Protein 2Q03 (pdb70)

Structure (mmCIF, N/CA/C/O backbone):
data_2Q03
#
_entry.id   2Q03
#
_cell.length_a   145.830
_cell.length_b   145.830
_cell.length_c   45.470
_cell.angle_alpha   90.000
_cell.angle_beta   90.000
_cell.angle_gamma   90.000
#
_symmetry.space_group_name_H-M   'P 41 21 2'
#
loop_
_entity.id
_entity.type
_entity.pdbx_description
1 polymer 'Uncharacterized protein'
2 non-polymer GLYCEROL
3 water water
#
loop_
_atom_site.group_PDB
_atom_site.id
_atom_site.type_symbol
_atom_site.label_atom_id
_atom_site.label_alt_id
_atom_site.label_comp_id
_atom_site.label_asym_id
_atom_site.label_entity_id
_atom_site.label_seq_id
_atom_site.pdbx_PDB_ins_code
_atom_site.Cartn_x
_atom_site.Cartn_y
_atom_site.Cartn_z
_atom_site.occupancy
_atom_site.B_iso_or_equiv
_atom_site.auth_seq_id
_atom_site.auth_comp_id
_atom_site.auth_asym_id
_atom_site.auth_atom_id
_atom_site.pdbx_PDB_model_num
ATOM 1 N N . THR A 1 6 ? 38.457 -1.637 10.393 1.00 35.33 5 THR A N 1
ATOM 2 C CA . THR A 1 6 ? 39.513 -0.594 10.242 1.00 35.04 5 THR A CA 1
ATOM 3 C C . THR A 1 6 ? 40.766 -1.274 9.720 1.00 32.95 5 THR A C 1
ATOM 4 O O . THR A 1 6 ? 41.122 -2.340 10.222 1.00 29.42 5 THR A O 1
ATOM 8 N N . LYS A 1 7 ? 41.424 -0.667 8.742 1.00 28.79 6 LYS A N 1
ATOM 9 C CA . LYS A 1 7 ? 42.618 -1.236 8.153 1.00 32.34 6 LYS A CA 1
ATOM 10 C C . LYS A 1 7 ? 43.714 -0.197 8.227 1.00 31.14 6 LYS A C 1
ATOM 11 O O . LYS A 1 7 ? 43.498 0.970 7.839 1.00 31.31 6 LYS A O 1
ATOM 17 N N . LEU A 1 8 ? 44.870 -0.606 8.751 1.00 29.26 7 LEU A N 1
ATOM 18 C CA . LEU A 1 8 ? 46.018 0.275 8.909 1.00 30.28 7 LEU A CA 1
ATOM 19 C C . LEU A 1 8 ? 47.255 -0.416 8.346 1.00 30.67 7 LEU A C 1
ATOM 20 O O . LEU A 1 8 ? 47.421 -1.663 8.406 1.00 29.42 7 LEU A O 1
ATOM 23 N N . GLN A 1 9 ? 48.134 0.403 7.818 1.00 30.83 8 GLN A N 1
ATOM 24 C CA . GLN A 1 9 ? 49.369 -0.089 7.250 1.00 31.64 8 GLN A CA 1
ATOM 25 C C . GLN A 1 9 ? 50.470 0.840 7.714 1.00 31.06 8 GLN A C 1
ATOM 26 O O . GLN A 1 9 ? 50.420 2.052 7.465 1.00 30.23 8 GLN A O 1
ATOM 32 N N . THR A 1 10 ? 51.429 0.285 8.451 1.00 29.10 9 THR A N 1
ATOM 33 C CA . THR A 1 10 ? 52.552 1.051 8.967 1.00 28.37 9 THR A CA 1
ATOM 34 C C . THR A 1 10 ? 53.834 0.570 8.345 1.00 29.07 9 THR A C 1
ATOM 35 O O . THR A 1 10 ? 54.116 -0.645 8.366 1.00 28.18 9 THR A O 1
ATOM 39 N N . ILE A 1 11 ? 54.633 1.523 7.834 1.00 30.35 10 ILE A N 1
ATOM 40 C CA . ILE A 1 11 ? 55.903 1.238 7.170 1.00 28.45 10 ILE A CA 1
ATOM 41 C C . ILE A 1 11 ? 57.009 1.989 7.876 1.00 28.10 10 ILE A C 1
ATOM 42 O O . ILE A 1 11 ? 56.847 3.193 8.176 1.00 28.60 10 ILE A O 1
ATOM 47 N N . ILE A 1 12 ? 58.102 1.268 8.152 1.00 27.23 11 ILE A N 1
ATOM 48 C CA . ILE A 1 12 ? 59.297 1.832 8.766 1.00 30.99 11 ILE A CA 1
ATOM 49 C C . ILE A 1 12 ? 60.435 1.660 7.782 1.00 30.85 11 ILE A C 1
ATOM 50 O O . ILE A 1 12 ? 60.734 0.538 7.336 1.00 30.25 11 ILE A O 1
ATOM 55 N N . GLY A 1 13 ? 61.070 2.773 7.444 1.00 31.48 12 GLY A N 1
ATOM 56 C CA . GLY A 1 13 ? 62.131 2.697 6.512 1.00 30.31 12 GLY A CA 1
ATOM 57 C C . GLY A 1 13 ? 63.073 3.862 6.548 1.00 29.70 12 GLY A C 1
ATOM 58 O O . GLY A 1 13 ? 63.121 4.627 7.521 1.00 27.54 12 GLY A O 1
ATOM 75 N N . PHE A 1 15 ? 64.955 7.039 3.921 1.00 30.66 14 PHE A N 1
ATOM 76 C CA . PHE A 1 15 ? 64.971 7.785 2.652 1.00 31.36 14 PHE A CA 1
ATOM 77 C C . PHE A 1 15 ? 66.361 8.427 2.501 1.00 30.45 14 PHE A C 1
ATOM 78 O O . PHE A 1 15 ? 67.082 8.644 3.496 1.00 28.46 14 PHE A O 1
ATOM 86 N N . GLN A 1 16 ? 66.702 8.733 1.250 1.00 30.17 15 GLN A N 1
ATOM 87 C CA . GLN A 1 16 ? 67.932 9.388 0.898 1.00 30.19 15 GLN A CA 1
ATOM 88 C C . GLN A 1 16 ? 67.683 10.686 0.129 1.00 30.83 15 GLN A C 1
ATOM 89 O O . GLN A 1 16 ? 67.072 10.703 -0.935 1.00 29.97 15 GLN A O 1
ATOM 95 N N . ILE A 1 17 ? 68.174 11.792 0.671 1.00 30.79 16 ILE A N 1
ATOM 96 C CA . ILE A 1 17 ? 68.174 13.056 -0.044 1.00 29.22 16 ILE A CA 1
ATOM 97 C C . ILE A 1 17 ? 69.264 12.989 -1.167 1.00 28.35 16 ILE A C 1
ATOM 98 O O . ILE A 1 17 ? 70.425 12.645 -0.931 1.00 29.06 16 ILE A O 1
ATOM 103 N N . THR A 1 18 ? 68.844 13.318 -2.387 1.00 29.70 17 THR A N 1
ATOM 104 C CA . THR A 1 18 ? 69.680 13.283 -3.564 1.00 31.24 17 THR A CA 1
ATOM 105 C C . THR A 1 18 ? 70.030 14.697 -4.044 1.00 32.92 17 THR A C 1
ATOM 106 O O . THR A 1 18 ? 71.029 14.874 -4.715 1.00 32.24 17 THR A O 1
ATOM 110 N N . ALA A 1 19 ? 69.209 15.684 -3.692 1.00 30.00 18 ALA A N 1
ATOM 111 C CA . ALA A 1 19 ? 69.467 17.070 -4.016 1.00 32.68 18 ALA A CA 1
ATOM 112 C C . ALA A 1 19 ? 68.764 17.976 -3.035 1.00 29.99 18 ALA A C 1
ATOM 113 O O . ALA A 1 19 ? 67.642 17.731 -2.623 1.00 29.75 18 ALA A O 1
ATOM 115 N N . TRP A 1 20 ? 69.413 19.095 -2.737 1.00 29.37 19 TRP A N 1
ATOM 116 C CA . TRP A 1 20 ? 68.930 20.087 -1.794 1.00 28.79 19 TRP A CA 1
ATOM 117 C C . TRP A 1 20 ? 69.345 21.448 -2.351 1.00 30.56 19 TRP A C 1
ATOM 118 O O . TRP A 1 20 ? 70.516 21.775 -2.350 1.00 31.69 19 TRP A O 1
ATOM 129 N N A ASP A 1 21 ? 68.365 22.220 -2.835 0.50 29.80 20 ASP A N 1
ATOM 130 N N B ASP A 1 21 ? 68.373 22.213 -2.805 0.50 30.14 20 ASP A N 1
ATOM 131 C CA A ASP A 1 21 ? 68.549 23.567 -3.420 0.50 30.96 20 ASP A CA 1
ATOM 132 C CA B ASP A 1 21 ? 68.609 23.519 -3.361 0.50 31.60 20 AS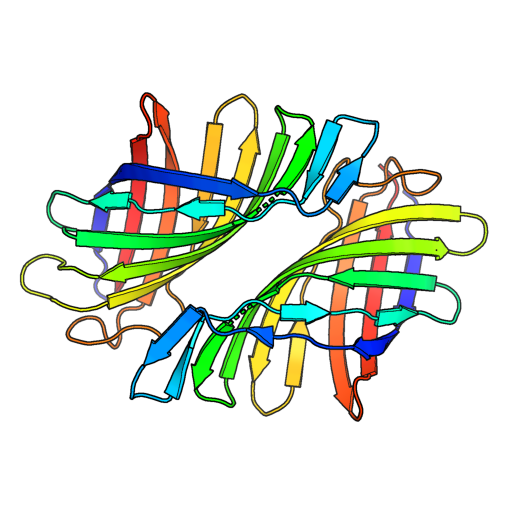P A CA 1
ATOM 133 C C A ASP A 1 21 ? 67.869 24.662 -2.568 0.50 32.08 20 ASP A C 1
ATOM 134 C C B ASP A 1 21 ? 67.932 24.475 -2.365 0.50 32.90 20 ASP A C 1
ATOM 135 O O A ASP A 1 21 ? 66.649 24.835 -2.647 0.50 30.74 20 ASP A O 1
ATOM 136 O O B ASP A 1 21 ? 66.792 24.246 -1.977 0.50 31.69 20 ASP A O 1
ATOM 145 N N . GLU A 1 22 ? 68.664 25.469 -1.875 1.00 32.07 21 GLU A N 1
ATOM 146 C CA . GLU A 1 22 ? 68.128 26.410 -0.895 1.00 32.58 21 GLU A CA 1
ATOM 147 C C . GLU A 1 22 ? 68.538 27.843 -1.207 1.00 32.99 21 GLU A C 1
ATOM 148 O O . GLU A 1 22 ? 69.701 28.120 -1.487 1.00 33.00 21 GLU A O 1
ATOM 154 N N . THR A 1 23 ? 67.570 28.741 -1.097 1.00 32.22 22 THR A N 1
ATOM 155 C CA . THR A 1 23 ? 67.757 30.149 -1.405 1.00 32.71 22 THR A CA 1
ATOM 156 C C . THR A 1 23 ? 67.179 31.015 -0.293 1.00 31.07 22 THR A C 1
ATOM 157 O O . THR A 1 23 ? 66.022 30.877 0.057 1.00 31.61 22 THR A O 1
ATOM 161 N N . SER A 1 24 ? 68.007 31.880 0.285 1.00 32.22 23 SER A N 1
ATOM 162 C CA . SER A 1 24 ? 67.549 32.773 1.336 1.00 31.32 23 SER A CA 1
ATOM 163 C C . SER A 1 24 ? 66.792 33.946 0.730 1.00 31.42 23 SER A C 1
ATOM 164 O O . SER A 1 24 ? 67.060 34.360 -0.404 1.00 32.50 23 SER A O 1
ATOM 167 N N . TYR A 1 25 ? 65.797 34.419 1.446 1.00 30.42 24 TYR A N 1
ATOM 168 C CA . TYR A 1 25 ? 65.071 35.621 1.026 1.00 29.76 24 TYR A CA 1
ATOM 169 C C . TYR A 1 25 ? 65.095 36.682 2.096 1.00 31.63 24 TYR A C 1
ATOM 170 O O . TYR A 1 25 ? 64.635 37.803 1.859 1.00 31.47 24 TYR A O 1
ATOM 179 N N . PHE A 1 26 ? 65.607 36.344 3.279 1.00 30.20 25 PHE A N 1
ATOM 180 C CA . PHE A 1 26 ? 65.853 37.325 4.331 1.00 31.77 25 PHE A CA 1
ATOM 181 C C . PHE A 1 26 ? 67.073 36.849 5.112 1.00 31.81 25 PHE A C 1
ATOM 182 O O . PHE A 1 26 ? 67.191 35.658 5.392 1.00 28.95 25 PHE A O 1
ATOM 190 N N . GLU A 1 27 ? 67.999 37.769 5.408 1.00 32.85 26 GLU A N 1
ATOM 191 C CA . GLU A 1 27 ? 69.177 37.441 6.237 1.00 36.50 26 GLU A CA 1
ATOM 192 C C . GLU A 1 27 ? 69.420 38.621 7.160 1.00 36.61 26 GLU A C 1
ATOM 193 O O . GLU A 1 27 ? 69.361 39.761 6.715 1.00 33.92 26 GLU A O 1
ATOM 199 N N . SER A 1 28 ? 69.642 38.365 8.446 1.00 39.65 27 SER A N 1
ATOM 200 C CA . SER A 1 28 ? 69.958 39.450 9.382 1.00 43.84 27 SER A CA 1
ATOM 201 C C . SER A 1 28 ? 71.407 39.301 9.865 1.00 47.31 27 SER A C 1
ATOM 202 O O . SER A 1 28 ? 72.002 38.222 9.730 1.00 45.94 27 SER A O 1
ATOM 205 N N . ASP A 1 29 ? 71.972 40.388 10.416 1.00 53.40 28 ASP A N 1
ATOM 206 C CA . ASP A 1 29 ? 73.351 40.385 10.938 1.00 55.30 28 ASP A CA 1
ATOM 207 C C . ASP A 1 29 ? 73.495 39.309 12.012 1.00 57.26 28 ASP A C 1
ATOM 208 O O . ASP A 1 29 ? 74.555 38.696 12.142 1.00 59.45 28 ASP A O 1
ATOM 210 N N . ASN A 1 30 ? 72.416 39.086 12.766 1.00 57.53 29 ASN A N 1
ATOM 211 C CA . ASN A 1 30 ? 72.336 38.028 13.782 1.00 57.01 29 ASN A CA 1
ATOM 212 C C . ASN A 1 30 ? 72.867 36.669 13.332 1.00 54.24 29 ASN A C 1
ATOM 213 O O . ASN A 1 30 ? 73.588 36.000 14.066 1.00 55.17 29 ASN A O 1
ATOM 215 N N . GLY A 1 31 ? 72.535 36.287 12.107 1.00 51.32 30 GLY A N 1
ATOM 216 C CA . GLY A 1 31 ? 72.814 34.938 11.591 1.00 49.21 30 GLY A CA 1
ATOM 217 C C . GLY A 1 31 ? 71.469 34.261 11.254 1.00 45.77 30 GLY A C 1
ATOM 218 O O . GLY A 1 31 ? 71.410 33.180 10.645 1.00 47.47 30 GLY A O 1
ATOM 219 N N . ALA A 1 32 ? 70.383 34.898 11.694 1.00 41.92 31 ALA A N 1
ATOM 220 C CA . ALA A 1 32 ? 69.044 34.430 11.404 1.00 39.03 31 ALA A CA 1
ATOM 221 C C . ALA A 1 32 ? 68.744 34.639 9.931 1.00 35.39 31 ALA A C 1
ATOM 222 O O . ALA A 1 32 ? 69.227 35.586 9.311 1.00 33.81 31 ALA A O 1
ATOM 224 N N . LYS A 1 33 ? 67.897 33.781 9.382 1.00 33.97 32 LYS A N 1
ATOM 225 C CA . LYS A 1 33 ? 67.520 33.879 7.970 1.00 33.26 32 LYS A CA 1
ATOM 226 C C . LYS A 1 33 ? 66.244 33.122 7.700 1.00 31.07 32 LYS A C 1
ATOM 227 O O . LYS A 1 33 ? 65.848 32.281 8.489 1.00 30.38 32 LYS A O 1
ATOM 233 N N . LEU A 1 34 ? 65.577 33.525 6.619 1.00 30.01 33 LEU A N 1
ATOM 234 C CA . LEU A 1 34 ? 64.415 32.840 6.116 1.00 27.66 33 LEU A CA 1
ATOM 235 C C . LEU A 1 34 ? 64.824 32.335 4.751 1.00 26.62 33 LEU A C 1
ATOM 236 O O . LEU A 1 34 ? 65.437 33.089 3.948 1.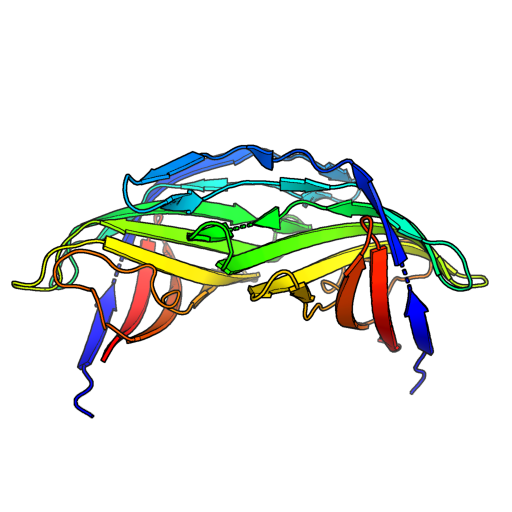00 29.84 33 LEU A O 1
ATOM 241 N N . THR A 1 35 ? 64.514 31.079 4.476 1.00 28.69 34 THR A N 1
ATOM 242 C CA . THR A 1 35 ? 64.863 30.460 3.208 1.00 28.73 34 THR A CA 1
ATOM 243 C C . THR A 1 35 ? 63.788 29.570 2.621 1.00 30.93 34 THR A C 1
ATOM 244 O O . THR A 1 35 ? 62.804 29.214 3.283 1.00 30.56 34 THR A O 1
ATOM 248 N N A GLN A 1 36 ? 63.928 29.281 1.333 0.50 32.18 35 GLN A N 1
ATOM 249 N N B GLN A 1 36 ? 63.993 29.200 1.371 0.50 33.94 35 GLN A N 1
ATOM 250 C CA A GLN A 1 36 ? 63.101 28.249 0.691 0.50 31.99 35 GLN A CA 1
ATOM 251 C CA B GLN A 1 36 ? 63.093 28.292 0.653 0.50 35.84 35 GLN A CA 1
ATOM 252 C C A GLN A 1 36 ? 64.071 27.174 0.233 0.50 31.35 35 GLN A C 1
ATOM 253 C C B GLN A 1 36 ? 63.965 27.180 0.053 0.50 33.98 35 GLN A C 1
ATOM 254 O O A GLN A 1 36 ? 65.172 27.474 -0.236 0.50 28.33 35 GLN A O 1
ATOM 255 O O B GLN A 1 36 ? 64.909 27.469 -0.690 0.50 32.56 35 GLN A O 1
ATOM 266 N N . ALA A 1 37 ? 63.659 25.925 0.413 1.00 32.91 36 ALA A N 1
ATOM 267 C CA . ALA A 1 37 ? 64.436 24.770 -0.013 1.00 31.71 36 ALA A CA 1
ATOM 268 C C . ALA A 1 37 ? 63.590 23.894 -0.941 1.00 34.68 36 ALA A C 1
ATOM 269 O O . ALA A 1 37 ? 62.386 23.732 -0.725 1.00 35.34 36 ALA A O 1
ATOM 271 N N . VAL A 1 38 ? 64.224 23.380 -1.998 1.00 32.07 37 VAL A N 1
ATOM 272 C CA . VAL A 1 38 ? 63.611 22.469 -2.927 1.00 31.60 37 VAL A CA 1
ATOM 273 C C . VAL A 1 38 ? 64.501 21.215 -2.865 1.00 31.06 37 VAL A C 1
ATOM 274 O O . VAL A 1 38 ? 65.702 21.248 -3.150 1.00 31.40 37 VAL A O 1
ATOM 278 N N . ILE A 1 39 ? 63.894 20.117 -2.446 1.00 30.55 38 ILE A N 1
ATOM 279 C CA . ILE A 1 39 ? 64.600 18.887 -2.140 1.00 31.74 38 ILE A CA 1
ATOM 280 C C . ILE A 1 39 ? 64.043 17.699 -2.895 1.00 32.93 38 ILE A C 1
ATOM 281 O O . ILE A 1 39 ? 62.840 17.619 -3.118 1.00 32.43 38 ILE A O 1
ATOM 286 N N A THR A 1 40 ? 64.919 16.806 -3.347 0.50 30.22 39 THR A N 1
ATOM 287 N N B THR A 1 40 ? 64.935 16.794 -3.280 0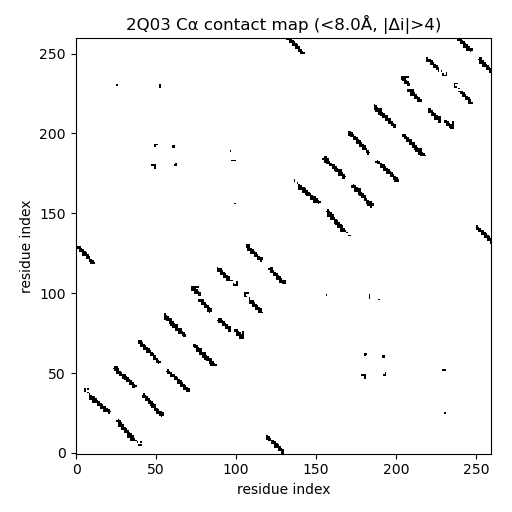.50 30.98 39 THR A N 1
ATOM 288 C CA A THR A 1 40 ? 64.481 15.552 -3.942 0.50 30.11 39 THR A CA 1
ATOM 289 C CA B THR A 1 40 ? 64.580 15.552 -3.925 0.50 31.13 39 THR A CA 1
ATOM 290 C C A THR A 1 40 ? 65.048 14.412 -3.090 0.50 30.30 39 THR A C 1
ATOM 291 C C B THR A 1 40 ? 65.034 14.431 -2.997 0.50 30.44 39 THR A C 1
ATOM 292 O O A THR A 1 40 ? 66.217 14.442 -2.676 0.50 30.63 39 THR A O 1
ATOM 293 O O B THR A 1 40 ? 66.119 14.490 -2.425 0.50 30.23 39 THR A O 1
ATOM 300 N N . GLN A 1 41 ? 64.210 13.403 -2.873 1.00 30.58 40 GLN A N 1
ATOM 301 C CA . GLN A 1 41 ? 64.474 12.254 -2.018 1.00 30.33 40 GLN A CA 1
ATOM 302 C C . GLN A 1 41 ? 64.049 10.972 -2.702 1.00 31.65 40 GLN A C 1
ATOM 303 O O . GLN A 1 41 ? 63.072 10.981 -3.449 1.00 30.80 40 GLN A O 1
ATOM 309 N N . SER A 1 42 ? 64.785 9.893 -2.447 1.00 31.10 41 SER A N 1
ATOM 310 C CA . SER A 1 42 ? 64.427 8.578 -2.998 1.00 31.72 41 SER A CA 1
ATOM 311 C C . SER A 1 42 ? 64.068 7.653 -1.863 1.00 30.82 41 SER A C 1
ATOM 312 O O . SER A 1 42 ? 64.668 7.705 -0.790 1.00 31.80 41 SER A O 1
ATOM 315 N N . TYR A 1 43 ? 63.113 6.768 -2.140 1.00 30.53 42 TYR A N 1
ATOM 316 C CA . TYR A 1 43 ? 62.639 5.767 -1.214 1.00 30.46 42 TYR A CA 1
ATOM 317 C C . TYR A 1 43 ? 62.798 4.389 -1.860 1.00 31.53 42 TYR A C 1
ATOM 318 O O . TYR A 1 43 ? 62.339 4.147 -2.997 1.00 30.44 42 TYR A O 1
ATOM 327 N N . GLN A 1 44 ? 63.452 3.499 -1.141 1.00 33.07 43 GLN A N 1
ATOM 328 C CA . GLN A 1 44 ? 63.620 2.110 -1.610 1.00 38.26 43 GLN A CA 1
ATOM 329 C C . GLN A 1 44 ? 63.051 1.193 -0.524 1.00 38.31 43 GLN A C 1
ATOM 330 O O . GLN A 1 44 ? 63.013 1.542 0.636 1.00 41.82 43 GLN A O 1
ATOM 336 N N . GLY A 1 45 ? 62.536 0.055 -0.914 1.00 42.00 44 GLY A N 1
ATOM 337 C CA . GLY A 1 45 ? 61.980 -0.857 0.052 1.00 40.85 44 GLY A CA 1
ATOM 338 C C . GLY A 1 45 ? 60.517 -1.019 -0.170 1.00 40.95 44 GLY A C 1
ATOM 339 O O . GLY A 1 45 ? 60.029 -0.892 -1.294 1.00 42.72 44 GLY A O 1
ATOM 340 N N . VAL A 1 46 ? 59.814 -1.333 0.910 1.00 41.31 45 VAL A N 1
ATOM 341 C CA . VAL A 1 46 ? 58.393 -1.575 0.864 1.00 40.83 45 VAL A CA 1
ATOM 342 C C . VAL A 1 46 ? 57.722 -0.337 0.217 1.00 38.78 45 VAL A C 1
ATOM 343 O O . VAL A 1 46 ? 56.921 -0.451 -0.730 1.00 40.87 45 VAL A O 1
ATOM 347 N N . LEU A 1 47 ? 58.078 0.825 0.744 1.00 38.69 46 LEU A N 1
ATOM 348 C CA . LEU A 1 47 ? 57.669 2.108 0.146 1.00 36.85 46 LEU A CA 1
ATOM 349 C C . LEU A 1 47 ? 58.795 2.427 -0.834 1.00 34.19 46 LEU A C 1
ATOM 350 O O . LEU A 1 47 ? 59.947 2.593 -0.444 1.00 35.56 46 LEU A O 1
ATOM 355 N N . GLN A 1 48 ? 58.448 2.467 -2.123 1.00 34.67 47 GLN A N 1
ATOM 356 C CA . GLN A 1 48 ? 59.397 2.669 -3.215 1.00 33.63 47 GLN A CA 1
ATOM 357 C C . GLN A 1 48 ? 58.959 3.821 -4.115 1.00 33.31 47 GLN A C 1
ATOM 358 O O . GLN A 1 48 ? 57.854 3.814 -4.637 1.00 33.39 47 GLN A O 1
ATOM 364 N N . GLY A 1 49 ? 59.831 4.816 -4.306 1.00 32.00 48 GLY A N 1
ATOM 365 C CA . GLY A 1 49 ? 59.482 5.959 -5.114 1.00 30.05 48 GLY A CA 1
ATOM 366 C C . GLY A 1 49 ? 60.414 7.133 -4.937 1.00 31.00 48 GLY A C 1
ATOM 367 O O . GLY A 1 49 ? 61.564 6.999 -4.505 1.00 29.35 48 GLY A O 1
ATOM 368 N N . HIS A 1 50 ? 59.896 8.277 -5.298 1.00 29.10 49 HIS A N 1
ATOM 369 C CA . HIS A 1 50 ? 60.624 9.533 -5.295 1.00 31.22 49 HIS A CA 1
ATOM 370 C C . HIS A 1 50 ? 59.702 10.670 -4.850 1.00 30.62 49 HIS A C 1
ATOM 371 O O . HIS A 1 50 ? 58.492 10.652 -5.120 1.00 31.49 49 HIS A O 1
ATOM 378 N N . SER A 1 51 ? 60.277 11.643 -4.127 1.00 28.98 50 SER A N 1
ATOM 379 C CA . SER A 1 51 ? 59.565 12.830 -3.680 1.00 28.50 50 SER A CA 1
ATOM 380 C C . SER A 1 51 ? 60.311 14.093 -4.118 1.00 28.91 50 SER A C 1
ATOM 381 O O . SER A 1 51 ? 61.555 14.104 -4.151 1.00 28.38 50 SER A O 1
ATOM 384 N N . GLU A 1 52 ? 59.530 15.128 -4.425 1.00 29.80 51 GLU A N 1
ATOM 385 C CA . GLU A 1 52 ? 59.989 16.496 -4.634 1.00 31.61 51 GLU A CA 1
ATOM 386 C C . GLU A 1 52 ? 59.324 17.265 -3.495 1.00 31.37 51 GLU A C 1
ATOM 387 O O . GLU A 1 52 ? 58.127 17.177 -3.306 1.00 31.32 51 GLU A O 1
ATOM 393 N N . ILE A 1 53 ? 60.128 17.928 -2.691 1.00 30.67 52 ILE A N 1
ATOM 394 C CA . ILE A 1 53 ? 59.645 18.646 -1.511 1.00 29.73 52 ILE A CA 1
ATOM 395 C C . ILE A 1 53 ? 60.033 20.110 -1.543 1.00 30.37 52 ILE A C 1
ATOM 396 O O . ILE A 1 53 ? 61.120 20.450 -2.008 1.00 31.04 52 ILE A O 1
ATOM 401 N N A ARG A 1 54 ? 59.119 20.973 -1.111 0.50 30.97 53 ARG A N 1
ATOM 402 N N B ARG A 1 54 ? 59.093 20.968 -1.140 0.50 31.50 53 ARG A N 1
ATOM 403 C CA A ARG A 1 54 ? 59.455 22.350 -0.856 0.50 31.86 53 ARG A CA 1
ATOM 404 C CA B ARG A 1 54 ? 59.345 22.376 -0.905 0.50 33.43 53 ARG A CA 1
ATOM 405 C C A ARG A 1 54 ? 59.172 22.674 0.587 0.50 31.72 53 ARG A C 1
ATOM 406 C C B ARG A 1 54 ? 59.179 22.639 0.597 0.50 32.24 53 ARG A C 1
ATOM 407 O O A ARG A 1 54 ? 58.095 22.395 1.099 0.50 30.84 53 ARG A O 1
ATOM 408 O O B ARG A 1 54 ? 58.173 22.256 1.172 0.50 31.33 53 ARG A O 1
ATOM 423 N N . TYR A 1 55 ? 60.173 23.269 1.218 1.00 30.25 54 TYR A N 1
ATOM 424 C CA . TYR A 1 55 ? 60.090 23.730 2.578 1.00 29.50 54 TYR A CA 1
ATOM 425 C C . TYR A 1 55 ? 60.375 25.235 2.616 1.00 31.89 54 TYR A C 1
ATOM 426 O O . TYR A 1 55 ? 61.173 25.752 1.818 1.00 34.46 54 TYR A O 1
ATOM 435 N N . LEU A 1 56 ? 59.705 25.908 3.545 1.00 29.00 55 LEU A N 1
ATOM 436 C CA . LEU A 1 56 ? 60.089 27.248 3.980 1.00 29.37 55 LEU A CA 1
ATOM 437 C C . LEU A 1 56 ? 60.785 26.976 5.324 1.00 32.32 55 LEU A C 1
ATOM 438 O O . LEU A 1 56 ? 60.327 26.151 6.138 1.00 28.98 55 LEU A O 1
ATOM 451 N N . SER A 1 58 ? 62.815 28.823 8.823 1.00 28.80 57 SER A N 1
ATOM 452 C CA . SER A 1 58 ? 63.116 29.946 9.656 1.00 28.94 57 SER A CA 1
ATOM 453 C C . SER A 1 58 ? 64.267 29.545 10.570 1.00 31.45 57 SER A C 1
ATOM 454 O O . SER A 1 58 ? 64.083 28.776 11.501 1.00 32.80 57 SER A O 1
ATOM 457 N N . TYR A 1 59 ? 65.449 30.092 10.288 1.00 32.36 58 TYR A N 1
ATOM 458 C CA . TYR A 1 59 ? 66.658 29.841 11.082 1.00 32.77 58 TYR A CA 1
ATOM 459 C C . TYR A 1 59 ? 66.880 30.941 12.103 1.00 31.61 58 TYR A C 1
ATOM 460 O O . TYR A 1 59 ? 66.982 32.113 11.763 1.00 32.49 58 TYR A O 1
ATOM 469 N N . GLN A 1 60 ? 66.989 30.551 13.359 1.00 34.18 59 GLN A N 1
ATOM 470 C CA . GLN A 1 60 ? 67.287 31.490 14.423 1.00 36.39 59 GLN A CA 1
ATOM 471 C C . GLN A 1 60 ? 68.810 31.678 14.471 1.00 38.91 59 GLN A C 1
ATOM 472 O O . GLN A 1 60 ? 69.300 32.734 14.858 1.00 41.97 59 GLN A O 1
ATOM 478 N N . ASP A 1 61 ? 69.538 30.649 14.072 1.00 39.47 60 ASP A N 1
ATOM 479 C CA . ASP A 1 61 ? 70.968 30.723 13.834 1.00 43.30 60 ASP A CA 1
ATOM 480 C C . ASP A 1 61 ? 71.293 29.548 12.916 1.00 42.84 60 ASP A C 1
ATOM 481 O O . ASP A 1 61 ? 70.396 28.797 12.574 1.00 42.37 60 ASP A O 1
ATOM 486 N N . ASN A 1 62 ? 72.559 29.351 12.541 1.00 44.50 61 ASN A N 1
ATOM 487 C CA . ASN A 1 62 ? 72.907 28.254 11.613 1.00 45.39 61 ASN A CA 1
ATOM 488 C C . ASN A 1 62 ? 72.623 26.838 12.082 1.00 43.79 61 ASN A C 1
ATOM 489 O O . ASN A 1 62 ? 72.477 25.930 11.255 1.00 45.77 61 ASN A O 1
ATOM 494 N N . ALA A 1 63 ? 72.510 26.649 13.391 1.00 41.23 62 ALA A N 1
ATOM 495 C CA . ALA A 1 63 ? 72.258 25.327 13.954 1.00 40.64 62 ALA A CA 1
ATOM 496 C C . ALA A 1 63 ? 70.824 25.046 14.446 1.00 38.70 62 ALA A C 1
ATOM 497 O O . ALA A 1 63 ? 70.538 23.930 14.893 1.00 36.04 62 ALA A O 1
ATOM 499 N N . ASN A 1 64 ? 69.933 26.033 14.337 1.00 35.80 63 ASN A N 1
ATOM 500 C CA . ASN A 1 64 ? 68.586 25.923 14.861 1.00 33.41 63 ASN A CA 1
ATOM 501 C C . ASN A 1 64 ? 67.563 26.568 13.958 1.00 30.41 63 ASN A C 1
ATOM 502 O O . ASN A 1 64 ? 67.647 27.755 13.680 1.00 30.17 63 ASN A O 1
ATOM 507 N N . ALA A 1 65 ? 66.599 25.769 13.516 1.00 32.14 64 ALA A N 1
ATOM 508 C CA . ALA A 1 65 ? 65.549 26.270 12.670 1.00 31.67 64 ALA A CA 1
ATOM 509 C C . ALA A 1 65 ? 64.245 25.490 12.841 1.00 30.01 64 ALA A C 1
ATOM 510 O O . ALA A 1 65 ? 64.199 24.397 13.457 1.00 31.39 64 ALA A O 1
ATOM 512 N N . THR A 1 66 ? 63.180 26.075 12.314 1.00 29.31 65 THR A N 1
ATOM 513 C CA . THR A 1 66 ? 61.914 25.364 12.136 1.00 29.40 65 THR A CA 1
ATOM 514 C C . THR A 1 66 ? 61.695 25.376 10.618 1.00 29.32 65 THR A C 1
ATOM 515 O O . THR A 1 66 ? 62.230 26.250 9.889 1.00 31.59 65 THR A O 1
ATOM 519 N N . PHE A 1 67 ? 60.926 24.404 10.141 1.00 29.84 66 PHE A N 1
ATOM 520 C CA . PHE A 1 67 ? 60.647 24.288 8.712 1.00 30.50 66 PHE A CA 1
ATOM 521 C C . PHE A 1 67 ? 59.264 23.703 8.489 1.00 30.94 66 PHE A C 1
ATOM 522 O O . PHE A 1 67 ? 58.776 22.893 9.295 1.00 30.84 66 PHE A O 1
ATOM 530 N N . VAL A 1 68 ? 58.607 24.164 7.439 1.00 30.33 67 VAL A N 1
ATOM 531 C CA . VAL A 1 68 ? 57.279 23.684 7.132 1.00 28.50 67 VAL A CA 1
ATOM 532 C C . VAL A 1 68 ? 57.179 23.530 5.626 1.00 29.75 67 VAL A C 1
ATOM 533 O O . VAL A 1 68 ? 57.836 24.249 4.864 1.00 30.67 67 VAL A O 1
ATOM 537 N N . GLY A 1 69 ? 56.340 22.605 5.179 1.00 27.97 68 GLY A N 1
ATOM 538 C CA . GLY A 1 69 ? 56.159 22.495 3.733 1.00 27.39 68 GLY A CA 1
ATOM 539 C C . GLY A 1 69 ? 55.400 21.292 3.279 1.00 28.23 68 GLY A C 1
ATOM 540 O O . GLY A 1 69 ? 54.772 20.597 4.090 1.00 29.51 68 GLY A O 1
ATOM 541 N N . PHE A 1 70 ? 55.542 21.000 1.979 1.00 28.23 69 PHE A N 1
ATOM 542 C CA . PHE A 1 70 ? 54.810 19.929 1.358 1.00 28.48 69 PHE A CA 1
ATOM 543 C C . PHE A 1 70 ? 55.747 19.026 0.566 1.00 29.08 69 PHE A C 1
ATOM 544 O O . PHE A 1 70 ? 56.612 19.482 -0.213 1.00 30.16 69 PHE A O 1
ATOM 552 N N . GLU A 1 71 ? 55.555 17.730 0.789 1.00 27.71 70 GLU A N 1
ATOM 553 C CA . GLU A 1 71 ? 56.287 16.656 0.083 1.00 27.33 70 GLU A CA 1
ATOM 554 C C . GLU A 1 71 ? 55.361 15.977 -0.908 1.00 28.93 70 GLU A C 1
ATOM 555 O O . GLU A 1 71 ? 54.297 15.476 -0.522 1.00 28.83 70 GLU A O 1
ATOM 561 N N . HIS A 1 72 ? 55.752 15.958 -2.177 1.00 28.89 71 HIS A N 1
ATOM 562 C CA . HIS A 1 72 ? 54.955 15.353 -3.262 1.00 28.91 71 HIS A CA 1
ATOM 563 C C . HIS A 1 72 ? 55.635 14.041 -3.639 1.00 30.15 71 HIS A C 1
ATOM 564 O O . HIS A 1 72 ? 56.679 14.037 -4.293 1.00 27.94 71 HIS A O 1
ATOM 571 N N . PHE A 1 73 ? 55.056 12.944 -3.146 1.00 29.54 72 PHE A N 1
ATOM 572 C CA . PHE A 1 73 ? 55.539 11.574 -3.330 1.00 29.28 72 PHE A CA 1
ATOM 573 C C . PHE A 1 73 ? 54.842 10.892 -4.491 1.00 29.62 72 PHE A C 1
ATOM 574 O O . PHE A 1 73 ? 53.624 10.992 -4.615 1.00 29.40 72 PHE A O 1
ATOM 582 N N . THR A 1 74 ? 55.631 10.227 -5.331 1.00 28.26 73 THR A N 1
ATOM 583 C CA . THR A 1 74 ? 55.107 9.426 -6.426 1.00 29.47 73 THR A CA 1
ATOM 584 C C . THR A 1 74 ? 55.761 8.064 -6.360 1.00 29.09 73 THR A C 1
ATOM 585 O O . THR A 1 74 ? 56.969 7.952 -6.352 1.00 29.40 73 THR A O 1
ATOM 589 N N . GLY A 1 75 ? 54.971 6.995 -6.347 1.00 28.01 74 GLY A N 1
ATOM 590 C CA . GLY A 1 75 ? 55.558 5.685 -6.249 1.00 29.80 74 GLY A CA 1
ATOM 591 C C . GLY A 1 75 ? 54.569 4.593 -5.899 1.00 29.42 74 GLY A C 1
ATOM 592 O O . GLY A 1 75 ? 53.390 4.657 -6.260 1.00 30.88 74 GLY A O 1
ATOM 593 N N . SER A 1 76 ? 55.055 3.609 -5.162 1.00 30.25 75 SER A N 1
ATOM 594 C CA . SER A 1 76 ? 54.251 2.458 -4.847 1.00 31.05 75 SER A CA 1
ATOM 595 C C . SER A 1 76 ? 54.474 1.944 -3.423 1.00 34.55 75 SER A C 1
ATOM 596 O O . SER A 1 76 ? 55.527 2.165 -2.816 1.00 33.70 75 SER A O 1
ATOM 599 N N . LEU A 1 77 ? 53.459 1.241 -2.927 1.00 37.62 76 LEU A N 1
ATOM 600 C CA . LEU A 1 77 ? 53.494 0.587 -1.631 1.00 41.36 76 LEU A CA 1
ATOM 601 C C . LEU A 1 77 ? 52.837 -0.734 -1.919 1.00 41.89 76 LEU A C 1
ATOM 602 O O . LEU A 1 77 ? 51.609 -0.818 -2.040 1.00 39.24 76 LEU A O 1
ATOM 607 N N . GLY A 1 78 ? 53.679 -1.754 -2.095 1.00 41.88 77 GLY A N 1
ATOM 608 C CA . GLY A 1 78 ? 53.221 -3.064 -2.488 1.00 43.98 77 GLY A CA 1
ATOM 609 C C . GLY A 1 78 ? 52.517 -2.931 -3.821 1.00 44.70 77 GLY A C 1
ATOM 610 O O . GLY A 1 78 ? 53.055 -2.342 -4.768 1.00 45.96 77 GLY A O 1
ATOM 611 N N . ASP A 1 79 ? 51.281 -3.404 -3.854 1.00 43.77 78 ASP A N 1
ATOM 612 C CA . ASP A 1 79 ? 50.455 -3.391 -5.051 1.00 46.37 78 ASP A CA 1
ATOM 613 C C . ASP A 1 79 ? 49.821 -2.026 -5.339 1.00 46.09 78 ASP A C 1
ATOM 614 O O . ASP A 1 79 ? 49.272 -1.829 -6.424 1.00 48.16 78 ASP A O 1
ATOM 616 N N . LYS A 1 80 ? 49.870 -1.107 -4.375 1.00 44.03 79 LYS A N 1
ATOM 617 C CA . LYS A 1 80 ? 49.292 0.214 -4.557 1.00 43.69 79 LYS A CA 1
ATOM 618 C C . LYS A 1 80 ? 50.277 1.114 -5.303 1.00 38.79 79 LYS A C 1
ATOM 619 O O . LYS A 1 80 ? 51.444 1.169 -4.952 1.00 36.11 79 LYS A O 1
ATOM 625 N N . LYS A 1 81 ? 49.783 1.837 -6.299 1.00 36.86 80 LYS A N 1
ATOM 626 C CA . LYS A 1 81 ? 50.590 2.767 -7.081 1.00 36.54 80 LYS A CA 1
ATOM 627 C C . LYS A 1 81 ? 49.843 4.090 -7.159 1.00 33.39 80 LYS A C 1
ATOM 628 O O . LYS A 1 81 ? 48.628 4.102 -7.340 1.00 30.29 80 LYS A O 1
ATOM 632 N N . GLY A 1 82 ? 50.559 5.201 -7.021 1.00 28.88 81 GLY A N 1
ATOM 633 C CA . GLY A 1 82 ? 49.961 6.527 -7.087 1.00 30.12 81 GLY A CA 1
ATOM 634 C C . GLY A 1 82 ? 50.868 7.603 -6.503 1.00 31.65 81 GLY A C 1
ATOM 635 O O . GLY A 1 82 ? 52.074 7.466 -6.525 1.00 31.28 81 GLY A O 1
ATOM 636 N N . SER A 1 83 ? 50.249 8.651 -5.962 1.00 28.97 82 SER A N 1
ATOM 637 C CA . SER A 1 83 ? 50.959 9.773 -5.410 1.00 30.37 82 SER A CA 1
ATOM 638 C C . SER A 1 83 ? 50.133 10.360 -4.273 1.00 31.73 82 SER A C 1
ATOM 639 O O . SER A 1 83 ? 48.914 10.093 -4.132 1.00 27.81 82 SER A O 1
ATOM 642 N N . PHE A 1 84 ? 50.801 11.177 -3.471 1.00 31.61 83 PHE A N 1
ATOM 643 C CA . PHE A 1 84 ? 50.144 11.894 -2.368 1.00 31.01 83 PHE A CA 1
ATOM 644 C C . PHE A 1 84 ? 51.037 13.034 -1.906 1.00 31.62 83 PHE A C 1
ATOM 645 O O . PHE A 1 84 ? 52.218 13.083 -2.264 1.00 30.24 83 PHE A O 1
ATOM 653 N N . ILE A 1 85 ? 50.446 13.930 -1.130 1.00 30.64 84 ILE A N 1
ATOM 654 C CA . ILE A 1 85 ? 51.115 15.073 -0.547 1.00 29.92 84 ILE A CA 1
ATOM 655 C C . ILE A 1 85 ? 51.146 14.891 0.975 1.00 29.72 84 ILE A C 1
ATOM 656 O O . ILE A 1 85 ? 50.123 14.593 1.605 1.00 30.44 84 ILE A O 1
ATOM 661 N N . LEU A 1 86 ? 52.324 15.090 1.531 1.00 29.40 85 LEU A N 1
ATOM 662 C CA . LEU A 1 86 ? 52.498 15.123 2.962 1.00 29.20 85 LEU A CA 1
ATOM 663 C C . LEU A 1 86 ? 52.778 16.548 3.388 1.00 29.81 85 LEU A C 1
ATOM 664 O O . LEU A 1 86 ? 53.643 17.247 2.800 1.00 29.26 85 LEU A O 1
ATOM 669 N N . GLN A 1 87 ? 52.075 16.971 4.427 1.00 29.51 86 GLN A N 1
ATOM 670 C CA . GLN A 1 87 ? 52.283 18.267 5.059 1.00 30.30 86 GLN A CA 1
ATOM 671 C C . GLN A 1 87 ? 53.196 18.114 6.264 1.00 30.18 86 GLN A C 1
ATOM 672 O O . GLN A 1 87 ? 52.864 17.430 7.241 1.00 30.78 86 GLN A O 1
ATOM 678 N N . HIS A 1 88 ? 54.307 18.836 6.246 1.00 28.00 87 HIS A N 1
ATOM 679 C CA . HIS A 1 88 ? 55.350 18.674 7.264 1.00 30.30 87 HIS A CA 1
ATOM 680 C C . HIS A 1 88 ? 55.462 19.840 8.241 1.00 32.08 87 HIS A C 1
ATOM 681 O O . HIS A 1 88 ? 55.368 21.011 7.820 1.00 31.14 87 HIS A O 1
ATOM 688 N N . LYS A 1 89 ? 55.702 19.500 9.524 1.00 29.55 88 LYS A N 1
ATOM 689 C CA . LYS A 1 89 ? 56.044 20.455 10.594 1.00 30.97 88 LYS A CA 1
ATOM 690 C C . LYS A 1 89 ? 57.352 19.955 11.180 1.00 31.02 88 LYS A C 1
ATOM 691 O O . LYS A 1 89 ? 57.369 18.917 11.853 1.00 30.69 88 LYS A O 1
ATOM 697 N N . GLY A 1 90 ? 58.439 20.666 10.899 1.00 32.35 89 GLY A N 1
ATOM 698 C CA . GLY A 1 90 ? 59.774 20.242 11.271 1.00 33.27 89 GLY A CA 1
ATOM 699 C C . GLY A 1 90 ? 60.584 21.172 12.153 1.00 33.61 89 GLY A C 1
ATOM 700 O O . GLY A 1 90 ? 60.334 22.395 12.266 1.00 29.77 89 GLY A O 1
ATOM 701 N N . LEU A 1 91 ? 61.611 20.561 12.698 1.00 33.01 90 LEU A N 1
ATOM 702 C CA . LEU A 1 91 ? 62.546 21.174 13.586 1.00 35.48 90 LEU A CA 1
ATOM 703 C C . LEU A 1 91 ? 63.949 20.718 13.241 1.00 34.79 90 LEU A C 1
ATOM 704 O O . LEU A 1 91 ? 64.165 19.570 12.867 1.00 34.43 90 LEU A O 1
ATOM 709 N N . PHE A 1 92 ? 64.887 21.652 13.342 1.00 31.43 91 PHE A N 1
ATOM 710 C CA . PHE A 1 92 ? 66.290 21.391 13.148 1.00 33.42 91 PHE A CA 1
ATOM 711 C C . PHE A 1 92 ? 66.976 21.910 14.416 1.00 33.50 91 PHE A C 1
ATOM 712 O O . PHE A 1 92 ? 66.897 23.092 14.742 1.00 31.39 91 PHE A O 1
ATOM 720 N N . ALA A 1 93 ? 67.603 21.005 15.150 1.00 36.27 92 ALA A N 1
ATOM 721 C CA . ALA A 1 93 ? 68.269 21.360 16.386 1.00 37.43 92 ALA A CA 1
ATOM 722 C C . ALA A 1 93 ? 69.398 20.388 16.630 1.00 38.72 92 ALA A C 1
ATOM 723 O O . ALA A 1 93 ? 69.231 19.178 16.433 1.00 33.84 92 ALA A O 1
ATOM 725 N N . ALA A 1 94 ? 70.552 20.924 17.040 1.00 42.61 93 ALA A N 1
ATOM 726 C CA . ALA A 1 94 ? 71.733 20.113 17.367 1.00 45.48 93 ALA A CA 1
ATOM 727 C C . ALA A 1 94 ? 72.108 19.163 16.229 1.00 46.09 93 ALA A C 1
ATOM 728 O O . ALA A 1 94 ? 72.275 17.961 16.435 1.00 47.82 93 ALA A O 1
ATOM 730 N N . GLY A 1 95 ? 72.165 19.710 15.020 1.00 48.61 94 GLY A N 1
ATOM 731 C CA . GLY A 1 95 ? 72.499 18.941 13.828 1.00 47.79 94 GLY A CA 1
ATOM 732 C C . GLY A 1 95 ? 71.479 17.886 13.397 1.00 47.63 94 GLY A C 1
ATOM 733 O O . GLY A 1 95 ? 71.794 17.062 12.538 1.00 48.93 94 GLY A O 1
ATOM 734 N N . VAL A 1 96 ? 70.273 17.895 13.968 1.00 39.71 95 VAL A N 1
ATOM 735 C CA . VAL A 1 96 ? 69.277 16.876 13.625 1.00 36.75 95 VAL A CA 1
ATOM 736 C C . VAL A 1 96 ? 67.970 17.507 13.158 1.00 32.36 95 VAL A C 1
ATOM 737 O O . VAL A 1 96 ? 67.386 18.337 13.869 1.00 33.35 95 VAL A O 1
ATOM 741 N N . ALA A 1 97 ? 67.525 17.073 11.985 1.00 32.49 96 ALA A N 1
ATOM 742 C CA . ALA A 1 97 ? 66.232 17.495 11.417 1.00 31.65 96 ALA A CA 1
ATOM 743 C C . ALA A 1 97 ? 65.217 16.381 11.685 1.00 33.06 96 ALA A C 1
ATOM 744 O O . ALA A 1 97 ? 65.486 15.187 11.472 1.00 34.83 96 ALA A O 1
ATOM 746 N N . SER A 1 98 ? 64.065 16.776 12.183 1.00 30.57 97 SER A N 1
ATOM 747 C CA . SER A 1 98 ? 62.976 15.857 12.463 1.00 31.39 97 SER A CA 1
ATOM 748 C C . SER A 1 98 ? 61.678 16.530 12.040 1.00 32.68 97 SER A C 1
ATOM 749 O O . SER A 1 98 ? 61.572 17.764 11.996 1.00 34.57 97 SER A O 1
ATOM 752 N N . SER A 1 99 ? 60.692 15.719 11.718 1.00 30.94 98 SER A N 1
ATOM 753 C CA . SER A 1 99 ? 59.442 16.222 11.257 1.00 29.28 98 SER A CA 1
ATOM 754 C C . SER A 1 99 ? 58.283 15.320 11.637 1.00 30.33 98 SER A C 1
ATOM 755 O O . SER A 1 99 ? 58.448 14.097 11.772 1.00 30.75 98 SER A O 1
ATOM 758 N N A GLU A 1 100 ? 57.148 15.972 11.855 0.50 30.53 99 GLU A N 1
ATOM 759 N N B GLU A 1 100 ? 57.141 15.944 11.908 0.50 28.95 99 GLU A N 1
ATOM 760 C CA A GLU A 1 100 ? 55.851 15.343 12.073 0.50 32.31 99 GLU A CA 1
ATOM 761 C CA B GLU A 1 100 ? 55.854 15.252 12.084 0.50 29.40 99 GLU A CA 1
ATOM 762 C C A GLU A 1 100 ? 55.056 15.719 10.821 0.50 31.17 99 GLU A C 1
ATOM 763 C C B GLU A 1 100 ? 55.031 15.696 10.875 0.50 29.96 99 GLU A C 1
ATOM 764 O O A GLU A 1 100 ? 55.000 16.900 10.452 0.50 32.72 99 GLU A O 1
ATOM 765 O O B GLU A 1 100 ? 54.909 16.897 10.617 0.50 31.94 99 GLU A O 1
ATOM 776 N N . PHE A 1 101 ? 54.468 14.734 10.148 1.00 29.79 100 PHE A N 1
ATOM 777 C CA . PHE A 1 101 ? 53.693 14.996 8.978 1.00 30.25 100 PHE A CA 1
ATOM 778 C C . PHE A 1 101 ? 52.358 14.267 8.906 1.00 30.59 100 PHE A C 1
ATOM 779 O O . PHE A 1 101 ? 52.109 13.292 9.635 1.00 29.89 100 PHE A O 1
ATOM 787 N N A GLU A 1 102 ? 51.490 14.779 8.044 0.50 31.22 101 GLU A N 1
ATOM 788 N N B GLU A 1 102 ? 51.491 14.795 8.048 0.50 31.04 101 GLU A N 1
ATOM 789 C CA A GLU A 1 102 ? 50.186 14.190 7.792 0.50 31.86 101 GLU A CA 1
ATOM 790 C CA B GLU A 1 102 ? 50.180 14.229 7.781 0.50 31.15 101 GLU A CA 1
ATOM 791 C C A GLU A 1 102 ? 49.933 14.230 6.297 0.50 31.00 101 GLU A C 1
ATOM 792 C C B GLU A 1 102 ? 49.917 14.250 6.288 0.50 30.93 101 GLU A C 1
ATOM 793 O O A GLU A 1 102 ? 50.393 15.140 5.587 0.50 30.95 101 GLU A O 1
ATOM 794 O O B GLU A 1 102 ? 50.357 15.164 5.570 0.50 30.88 101 GLU A O 1
ATOM 805 N N . LEU A 1 103 ? 49.211 13.226 5.823 1.00 30.51 102 LEU A N 1
ATOM 806 C CA . LEU A 1 103 ? 48.791 13.156 4.429 1.00 30.20 102 LEU A CA 1
ATOM 807 C C . LEU A 1 103 ? 47.662 14.196 4.231 1.00 31.42 102 LEU A C 1
ATOM 808 O O . LEU A 1 103 ? 46.728 14.241 5.022 1.00 30.78 102 LEU A O 1
ATOM 813 N N . VAL A 1 104 ? 47.794 15.057 3.231 1.00 32.40 103 VAL A N 1
ATOM 814 C CA . VAL A 1 104 ? 46.791 16.093 2.965 1.00 31.83 103 VAL A CA 1
ATOM 815 C C . VAL A 1 104 ? 45.520 15.441 2.429 1.00 33.90 103 VAL A C 1
ATOM 816 O O . VAL A 1 104 ? 45.557 14.713 1.443 1.00 33.23 103 VAL A O 1
ATOM 820 N N . GLU A 1 105 ? 44.407 15.688 3.084 1.00 36.55 104 GLU A N 1
ATOM 821 C CA . GLU A 1 105 ? 43.138 15.142 2.661 1.00 36.20 104 GLU A CA 1
ATOM 822 C C . GLU A 1 105 ? 42.780 15.444 1.246 1.00 32.33 104 GLU A C 1
ATOM 823 O O . GLU A 1 105 ? 42.852 16.540 0.832 1.00 33.36 104 GLU A O 1
ATOM 826 N N . ARG A 1 106 ? 42.383 14.418 0.531 1.00 32.97 105 ARG A N 1
ATOM 827 C CA . ARG A 1 106 ? 41.992 14.498 -0.856 1.00 34.64 105 ARG A CA 1
ATOM 828 C C . ARG A 1 106 ? 43.138 14.853 -1.810 1.00 34.22 105 ARG A C 1
ATOM 829 O O . ARG A 1 106 ? 42.878 15.288 -2.918 1.00 33.77 105 ARG A O 1
ATOM 837 N N . SER A 1 107 ? 44.396 14.697 -1.377 1.00 31.71 106 SER A N 1
ATOM 838 C CA . SER A 1 107 ? 45.553 14.986 -2.217 1.00 33.18 106 SER A CA 1
ATOM 839 C C . SER A 1 107 ? 46.041 13.749 -2.972 1.00 34.01 106 SER A C 1
ATOM 840 O O . SER A 1 107 ? 46.725 13.876 -3.991 1.00 36.19 106 SER A O 1
ATOM 843 N N . ALA A 1 108 ? 45.636 12.574 -2.506 1.00 30.98 107 ALA A N 1
ATOM 844 C CA . ALA A 1 108 ? 46.130 11.300 -3.059 1.00 32.90 107 ALA A CA 1
ATOM 845 C C . ALA A 1 108 ? 45.506 10.952 -4.394 1.00 34.14 107 ALA A C 1
ATOM 846 O O . ALA A 1 108 ? 44.368 11.336 -4.684 1.00 34.39 107 ALA A O 1
ATOM 848 N N . THR A 1 109 ? 46.272 10.226 -5.207 1.00 33.12 108 THR A N 1
ATOM 849 C CA . THR A 1 109 ? 45.844 9.771 -6.523 1.00 33.35 108 THR A CA 1
ATOM 850 C C . THR A 1 109 ? 46.090 8.282 -6.643 1.00 32.48 108 THR A C 1
ATOM 851 O O . THR A 1 109 ? 46.754 7.694 -5.818 1.00 29.67 108 THR A O 1
ATOM 855 N N . GLY A 1 110 ? 45.562 7.674 -7.694 1.00 33.53 109 GLY A N 1
ATOM 856 C CA . GLY A 1 110 ? 45.736 6.246 -7.899 1.00 33.33 109 GLY A CA 1
ATOM 857 C C . GLY A 1 110 ? 45.152 5.423 -6.765 1.00 33.84 109 GLY A C 1
ATOM 858 O O . GLY A 1 110 ? 44.058 5.699 -6.272 1.00 34.35 109 GLY A O 1
ATOM 859 N N . ASP A 1 111 ? 45.917 4.448 -6.312 1.00 32.80 110 ASP A N 1
ATOM 860 C CA . ASP A 1 111 ? 45.484 3.522 -5.258 1.00 34.07 110 ASP A CA 1
ATOM 861 C C . ASP A 1 111 ? 45.592 4.067 -3.837 1.00 34.69 110 ASP A C 1
ATOM 862 O O . ASP A 1 111 ? 45.224 3.376 -2.885 1.00 36.57 110 ASP A O 1
ATOM 867 N N . PHE A 1 112 ? 46.120 5.273 -3.695 1.00 32.62 111 PHE A N 1
ATOM 868 C CA . PHE A 1 112 ? 46.250 5.931 -2.389 1.00 33.37 111 PHE A CA 1
ATOM 869 C C . PHE A 1 112 ? 45.022 6.794 -2.036 1.00 33.32 111 PHE A C 1
ATOM 870 O O . PHE A 1 112 ? 44.966 7.364 -0.943 1.00 34.58 111 PHE A O 1
ATOM 878 N N . VAL A 1 113 ? 44.043 6.861 -2.931 1.00 35.01 112 VAL A N 1
ATOM 879 C CA . VAL A 1 113 ? 42.812 7.645 -2.644 1.00 37.48 112 VAL A CA 1
ATOM 880 C C . VAL A 1 113 ? 42.083 7.069 -1.425 1.00 37.60 112 VAL A C 1
ATOM 881 O O . VAL A 1 113 ? 42.197 5.890 -1.147 1.00 39.68 112 VAL A O 1
ATOM 885 N N . HIS A 1 114 ? 41.391 7.913 -0.679 1.00 38.91 113 HIS A N 1
ATOM 886 C CA . HIS A 1 114 ? 40.591 7.489 0.494 1.00 42.39 113 HIS A CA 1
ATOM 887 C C . HIS A 1 114 ? 41.387 6.949 1.668 1.00 42.33 113 HIS A C 1
ATOM 888 O O . HIS A 1 114 ? 40.922 6.069 2.407 1.00 46.42 113 HIS A O 1
ATOM 895 N N . LEU A 1 115 ? 42.598 7.442 1.816 1.00 40.05 114 LEU A N 1
ATOM 896 C CA . LEU A 1 115 ? 43.464 7.029 2.894 1.00 39.17 114 LEU A CA 1
ATOM 897 C C . LEU A 1 115 ? 43.853 8.281 3.621 1.00 38.04 114 LEU A C 1
ATOM 898 O O . LEU A 1 115 ? 43.997 9.333 3.009 1.00 39.40 114 LEU A O 1
ATOM 903 N N . VAL A 1 116 ? 43.932 8.150 4.934 1.00 37.09 115 VAL A N 1
ATOM 904 C CA . VAL A 1 116 ? 44.455 9.174 5.786 1.00 36.16 115 VAL A CA 1
ATOM 905 C C . VAL A 1 116 ? 45.828 8.647 6.181 1.00 33.20 115 VAL A C 1
ATOM 906 O O . VAL A 1 116 ? 46.110 7.453 6.033 1.00 33.59 115 VAL A O 1
ATOM 910 N N . GLY A 1 117 ? 46.681 9.533 6.664 1.00 29.49 116 GLY A N 1
ATOM 911 C CA . GLY A 1 117 ? 47.964 9.085 7.125 1.00 31.91 116 GLY A CA 1
ATOM 912 C C . GLY A 1 117 ? 48.724 10.122 7.921 1.00 30.60 116 GLY A C 1
ATOM 913 O O . GLY A 1 117 ? 48.455 11.311 7.831 1.00 30.52 116 GLY A O 1
ATOM 914 N N . LYS A 1 118 ? 49.663 9.624 8.719 1.00 31.65 117 LYS A N 1
ATOM 915 C CA . LYS A 1 118 ? 50.533 10.442 9.534 1.00 32.84 117 LYS A CA 1
ATOM 916 C C . LYS A 1 118 ? 51.821 9.680 9.781 1.00 31.58 117 LYS A C 1
ATOM 917 O O . LYS A 1 118 ? 51.845 8.475 9.685 1.00 30.72 117 LYS A O 1
ATOM 921 N N . GLY A 1 119 ? 52.862 10.396 10.161 1.00 29.89 118 GLY A N 1
ATOM 922 C CA . GLY A 1 119 ? 54.155 9.796 10.461 1.00 31.01 118 GLY A CA 1
ATOM 923 C C . GLY A 1 119 ? 55.132 10.845 10.917 1.00 30.99 118 GLY A C 1
ATOM 924 O O . GLY A 1 119 ? 54.761 12.010 11.196 1.00 29.38 118 GLY A O 1
ATOM 925 N N . HIS A 1 120 ? 56.369 10.411 11.000 1.00 28.51 119 HIS A N 1
ATOM 926 C CA . HIS A 1 120 ? 57.449 11.253 11.397 1.00 29.25 119 HIS A CA 1
ATOM 927 C C . HIS A 1 120 ? 58.745 10.766 10.765 1.00 30.67 119 HIS A C 1
ATOM 928 O O . HIS A 1 120 ? 58.853 9.619 10.282 1.00 29.33 119 HIS A O 1
ATOM 935 N N . PHE A 1 121 ? 59.746 11.646 10.750 1.00 29.81 120 PHE A N 1
ATOM 936 C CA . PHE A 1 121 ? 61.106 11.243 10.390 1.00 28.11 120 PHE A CA 1
ATOM 937 C C . PHE A 1 121 ? 62.129 11.932 11.286 1.00 28.96 120 PHE A C 1
ATOM 938 O O . PHE A 1 121 ? 61.819 12.942 11.918 1.00 29.83 120 PHE A O 1
ATOM 946 N N . VAL A 1 122 ? 63.291 11.292 11.409 1.00 30.22 121 VAL A N 1
ATOM 947 C CA . VAL A 1 122 ? 64.451 11.843 12.111 1.00 28.06 121 VAL A CA 1
ATOM 948 C C . VAL A 1 122 ? 65.672 11.553 11.223 1.00 28.10 121 VAL A C 1
ATOM 949 O O . VAL A 1 122 ? 65.968 10.385 10.892 1.00 30.24 121 VAL A O 1
ATOM 953 N N . SER A 1 123 ? 66.428 12.606 10.915 1.00 29.80 122 SER A N 1
ATOM 954 C CA . SER A 1 123 ? 67.648 12.485 10.133 1.00 29.84 122 SER A CA 1
ATOM 955 C C . SER A 1 123 ? 68.743 11.732 10.850 1.00 32.29 122 SER A C 1
ATOM 956 O O . SER A 1 123 ? 68.795 11.694 12.100 1.00 28.93 122 SER A O 1
ATOM 959 N N . THR A 1 124 ? 69.586 11.071 10.050 1.00 31.13 123 THR A N 1
ATOM 960 C CA . THR A 1 124 ? 70.735 10.324 10.548 1.00 29.45 123 THR A CA 1
ATOM 961 C C . THR A 1 124 ? 72.036 11.023 10.100 1.00 33.38 123 THR A C 1
ATOM 962 O O . THR A 1 124 ? 72.509 11.931 10.778 1.00 34.88 123 THR A O 1
ATOM 966 N N . GLU A 1 125 ? 72.587 10.619 8.968 1.00 32.50 124 GLU A N 1
ATOM 967 C CA . GLU A 1 125 ? 73.814 11.219 8.425 1.00 35.40 124 GLU A CA 1
ATOM 968 C C . GLU A 1 125 ? 73.800 11.044 6.899 1.00 33.04 124 GLU A C 1
ATOM 969 O O . GLU A 1 125 ? 72.999 10.276 6.345 1.00 32.96 124 GLU A O 1
ATOM 975 N N . ASN A 1 126 ? 74.657 11.803 6.224 1.00 34.08 125 ASN A N 1
ATOM 976 C CA . ASN A 1 126 ? 74.860 11.639 4.790 1.00 33.09 125 ASN A CA 1
ATOM 977 C C . ASN A 1 126 ? 73.569 11.752 3.940 1.00 30.89 125 ASN A C 1
ATOM 978 O O . ASN A 1 126 ? 73.392 11.021 2.961 1.00 31.88 125 ASN A O 1
ATOM 983 N N . GLY A 1 127 ? 72.677 12.628 4.361 1.00 31.01 126 GLY A N 1
ATOM 984 C CA . GLY A 1 127 ? 71.432 12.882 3.643 1.00 32.08 126 GLY A CA 1
ATOM 985 C C . GLY A 1 127 ? 70.340 11.858 3.871 1.00 31.57 126 GLY A C 1
ATOM 986 O O . GLY A 1 127 ? 69.322 11.886 3.193 1.00 31.65 126 GLY A O 1
ATOM 987 N N . GLN A 1 128 ? 70.546 10.970 4.832 1.00 30.52 127 GLN A N 1
ATOM 988 C CA . GLN A 1 128 ? 69.591 9.906 5.159 1.00 30.41 127 GLN A CA 1
ATOM 989 C C . GLN A 1 128 ? 68.757 10.279 6.361 1.00 31.20 127 GLN A C 1
ATOM 990 O O . GLN A 1 128 ? 69.130 11.137 7.174 1.00 28.64 127 GLN A O 1
ATOM 996 N N . ALA A 1 129 ? 67.600 9.640 6.439 1.00 31.20 128 ALA A N 1
ATOM 997 C CA . ALA A 1 129 ? 66.677 9.780 7.553 1.00 30.59 128 ALA A CA 1
ATOM 998 C C . ALA A 1 129 ? 65.864 8.487 7.680 1.00 30.74 128 ALA A C 1
ATOM 999 O O . ALA A 1 129 ? 65.668 7.790 6.701 1.00 29.96 128 ALA A O 1
ATOM 1001 N N . ASN A 1 130 ? 65.464 8.167 8.906 1.00 29.14 129 ASN A N 1
ATOM 1002 C CA . ASN A 1 130 ? 64.583 7.030 9.195 1.00 31.09 129 ASN A CA 1
ATOM 1003 C C . ASN A 1 130 ? 63.183 7.625 9.333 1.00 32.12 129 ASN A C 1
ATOM 1004 O O . ASN A 1 130 ? 63.042 8.648 9.957 1.00 29.66 129 ASN A O 1
ATOM 1009 N N . TYR A 1 131 ? 62.183 6.982 8.751 1.00 29.43 130 TYR A N 1
ATOM 1010 C CA . TYR A 1 131 ? 60.826 7.451 8.837 1.00 30.03 130 TYR A CA 1
ATOM 1011 C C . TYR A 1 131 ? 59.908 6.316 9.271 1.00 29.33 130 TYR A C 1
ATOM 1012 O O . TYR A 1 131 ? 60.234 5.130 9.146 1.00 28.15 130 TYR A O 1
ATOM 1021 N N . GLN A 1 132 ? 58.747 6.727 9.761 1.00 29.58 131 GLN A N 1
ATOM 1022 C CA . GLN A 1 132 ? 57.628 5.836 9.985 1.00 29.42 131 GLN A CA 1
ATOM 1023 C C . GLN A 1 132 ? 56.371 6.535 9.437 1.00 28.66 131 GLN A C 1
ATOM 1024 O O . GLN A 1 132 ? 56.181 7.746 9.619 1.00 31.01 131 GLN A O 1
ATOM 1030 N N . ILE A 1 133 ? 55.526 5.795 8.733 1.00 29.16 132 ILE A N 1
ATOM 1031 C CA . ILE A 1 133 ? 54.278 6.339 8.204 1.00 28.71 132 ILE A CA 1
ATOM 1032 C C . ILE A 1 133 ? 53.187 5.283 8.381 1.00 30.38 132 ILE A C 1
ATOM 1033 O O . ILE A 1 133 ? 53.440 4.089 8.179 1.00 29.03 132 ILE A O 1
ATOM 1038 N N . THR A 1 134 ? 52.020 5.733 8.815 1.00 28.64 133 THR A N 1
ATOM 1039 C CA . THR A 1 134 ? 50.861 4.883 8.961 1.00 28.35 133 THR A CA 1
ATOM 1040 C C . THR A 1 134 ? 49.745 5.416 8.064 1.00 31.91 133 THR A C 1
ATOM 1041 O O . THR A 1 134 ? 49.358 6.592 8.160 1.00 31.43 133 THR A O 1
ATOM 1045 N N . LEU A 1 135 ? 49.271 4.559 7.170 1.00 31.45 134 LEU A N 1
ATOM 1046 C CA . LEU A 1 135 ? 48.142 4.862 6.294 1.00 30.06 134 LEU A CA 1
ATOM 1047 C C . LEU A 1 135 ? 46.946 4.078 6.783 1.00 34.29 134 LEU A C 1
ATOM 1048 O O . LEU A 1 135 ? 47.070 2.904 7.135 1.00 32.60 134 LEU A O 1
ATOM 1053 N N . GLN A 1 136 ? 45.780 4.704 6.788 1.00 34.76 135 GLN A N 1
ATOM 1054 C CA . GLN A 1 136 ? 44.569 4.074 7.312 1.00 38.55 135 GLN A CA 1
ATOM 1055 C C . GLN A 1 136 ? 43.414 4.344 6.359 1.00 39.70 135 GLN A C 1
ATOM 1056 O O . GLN A 1 136 ? 43.344 5.416 5.777 1.00 33.37 135 GLN A O 1
ATOM 1062 N N A ASP A 1 137 ? 42.539 3.358 6.175 0.50 43.94 136 ASP A N 1
ATOM 1063 N N B ASP A 1 137 ? 42.512 3.368 6.241 0.50 43.61 136 ASP A N 1
ATOM 1064 C CA A ASP A 1 137 ? 41.405 3.495 5.259 0.50 46.67 136 ASP A CA 1
ATOM 1065 C CA B ASP A 1 137 ? 41.363 3.467 5.337 0.50 46.03 136 ASP A CA 1
ATOM 1066 C C A ASP A 1 137 ? 40.461 4.617 5.687 0.50 50.55 136 ASP A C 1
ATOM 1067 C C B ASP A 1 137 ? 40.408 4.596 5.712 0.50 50.27 136 ASP A C 1
ATOM 1068 O O A ASP A 1 137 ? 40.307 4.910 6.883 0.50 50.40 136 ASP A O 1
ATOM 1069 O O B ASP A 1 137 ? 40.217 4.894 6.900 0.50 50.28 136 ASP A O 1
ATOM 1078 N N . SER A 1 138 ? 39.850 5.228 4.671 1.00 53.17 137 SER A N 1
ATOM 1079 C CA . SER A 1 138 ? 38.899 6.346 4.793 1.00 56.67 137 SER A CA 1
ATOM 1080 C C . SER A 1 138 ? 39.579 7.597 5.310 1.00 57.10 137 SER A C 1
ATOM 1081 O O . SER A 1 138 ? 39.424 8.655 4.702 1.00 61.32 137 SER A O 1
ATOM 1083 N N . THR B 1 6 ? 52.966 34.840 35.599 1.00 36.06 5 THR B N 1
ATOM 1084 C CA . THR B 1 6 ? 52.617 35.026 34.168 1.00 39.70 5 THR B CA 1
ATOM 1085 C C . THR B 1 6 ? 51.507 36.064 34.060 1.00 42.24 5 THR B C 1
ATOM 1086 O O . THR B 1 6 ? 50.406 35.908 34.778 1.00 46.65 5 THR B O 1
ATOM 1090 N N . LYS B 1 7 ? 51.851 37.157 33.217 1.00 44.15 6 LYS B N 1
ATOM 1091 C CA . LYS B 1 7 ? 50.885 38.204 32.877 1.00 47.22 6 LYS B CA 1
ATOM 1092 C C . LYS B 1 7 ? 50.636 38.063 31.398 1.00 46.01 6 LYS B C 1
ATOM 1093 O O . LYS B 1 7 ? 51.580 38.076 30.554 1.00 51.89 6 LYS B O 1
ATOM 1095 N N . LEU B 1 8 ? 49.369 37.855 31.050 1.00 45.85 7 LEU B N 1
ATOM 1096 C CA . LEU B 1 8 ? 48.931 37.691 29.660 1.00 44.51 7 LEU B CA 1
ATOM 1097 C C . LEU B 1 8 ? 48.049 38.841 29.176 1.00 43.99 7 LEU B C 1
ATOM 1098 O O . LEU B 1 8 ? 47.301 39.461 29.947 1.00 42.57 7 LEU B O 1
ATOM 1103 N N . GLN B 1 9 ? 48.107 39.081 27.880 1.00 42.32 8 GLN B N 1
ATOM 1104 C CA . GLN B 1 9 ? 47.270 40.094 27.238 1.00 43.76 8 GLN B CA 1
ATOM 1105 C C . GLN B 1 9 ? 46.896 39.486 25.904 1.00 33.06 8 GLN B C 1
ATOM 1106 O O . GLN B 1 9 ? 47.690 38.782 25.325 1.00 40.91 8 GLN B O 1
ATOM 1108 N N . THR B 1 10 ? 45.663 39.728 25.461 1.00 31.73 9 THR B N 1
ATOM 1109 C CA . THR B 1 10 ? 45.173 39.244 24.146 1.00 31.39 9 THR B CA 1
ATOM 1110 C C . THR B 1 10 ? 44.754 40.466 23.375 1.00 30.92 9 THR B C 1
ATOM 1111 O O . THR B 1 10 ? 44.044 41.325 23.914 1.00 32.88 9 THR B O 1
ATOM 1115 N N . ILE B 1 11 ? 45.184 40.537 22.114 1.00 30.80 10 ILE B N 1
ATOM 1116 C CA . ILE B 1 11 ? 44.862 41.644 21.242 1.00 33.47 10 ILE B CA 1
ATOM 1117 C C . ILE B 1 11 ? 44.032 41.037 2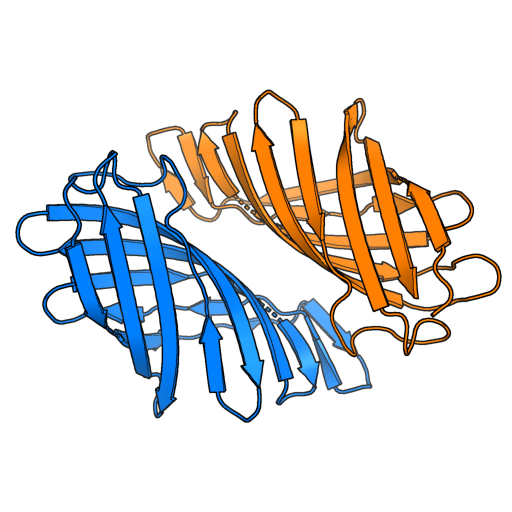0.137 1.00 29.44 10 ILE B C 1
ATOM 1118 O O . ILE B 1 11 ? 44.383 39.961 19.610 1.00 30.00 10 ILE B O 1
ATOM 1123 N N . ILE B 1 12 ? 42.939 41.708 19.835 1.00 30.58 11 ILE B N 1
ATOM 1124 C CA . ILE B 1 12 ? 42.041 41.333 18.785 1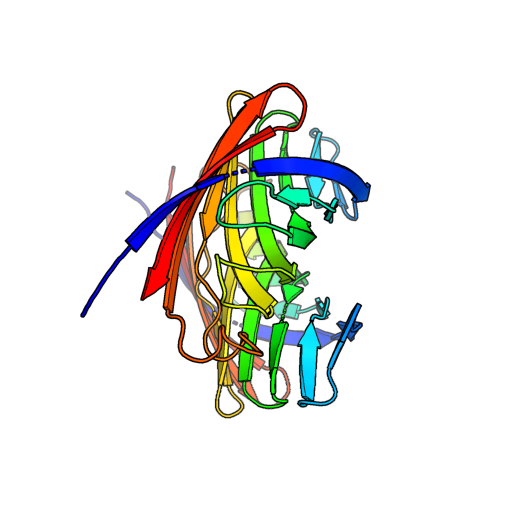.00 32.61 11 ILE B CA 1
ATOM 1125 C C . ILE B 1 12 ? 41.984 42.499 17.809 1.00 33.04 11 ILE B C 1
ATOM 1126 O O . ILE B 1 12 ? 41.669 43.644 18.164 1.00 33.49 11 ILE B O 1
ATOM 1131 N N . GLY B 1 13 ? 42.214 42.205 16.537 1.00 32.23 12 GLY B N 1
ATOM 1132 C CA . GLY B 1 13 ? 42.162 43.276 15.567 1.00 30.54 12 GLY B CA 1
ATOM 1133 C C . GLY B 1 13 ? 41.947 42.716 14.161 1.00 29.50 12 GLY B C 1
ATOM 1134 O O . GLY B 1 13 ? 41.547 41.552 14.004 1.00 28.93 12 GLY B O 1
ATOM 1151 N N . PHE B 1 15 ? 43.637 42.751 9.955 1.00 28.83 14 PHE B N 1
ATOM 1152 C CA . PHE B 1 15 ? 44.765 43.090 9.085 1.00 29.69 14 PHE B CA 1
ATOM 1153 C C . PHE B 1 15 ? 44.215 43.213 7.686 1.00 29.90 14 PHE B C 1
ATOM 1154 O O . PHE B 1 15 ? 43.127 42.694 7.406 1.00 26.30 14 PHE B O 1
ATOM 1162 N N . GLN B 1 16 ? 44.967 43.892 6.824 1.00 29.20 15 GLN B N 1
ATOM 1163 C CA . GLN B 1 16 ? 44.590 44.096 5.428 1.00 27.56 15 GLN B CA 1
ATOM 1164 C C . GLN B 1 16 ? 45.720 43.568 4.531 1.00 29.73 15 GLN B C 1
ATOM 1165 O O . GLN B 1 16 ? 46.871 43.954 4.679 1.00 30.36 15 GLN B O 1
ATOM 1171 N N . ILE B 1 17 ? 45.376 42.638 3.664 1.00 29.26 16 ILE B N 1
ATOM 1172 C CA . ILE B 1 17 ? 46.314 42.177 2.620 1.00 28.80 16 ILE B CA 1
ATOM 1173 C C . ILE B 1 17 ? 46.462 43.358 1.656 1.00 28.04 16 ILE B C 1
ATOM 1174 O O . ILE B 1 17 ? 45.452 43.908 1.128 1.00 29.65 16 ILE B O 1
ATOM 1179 N N . THR B 1 18 ? 47.717 43.749 1.415 1.00 28.35 17 THR B N 1
ATOM 1180 C CA . THR B 1 18 ? 48.028 44.801 0.464 1.00 27.90 17 THR B CA 1
ATOM 1181 C C . THR B 1 18 ? 48.690 44.325 -0.835 1.00 27.84 17 THR B C 1
ATOM 1182 O O . THR B 1 18 ? 48.759 45.088 -1.818 1.00 27.34 17 THR B O 1
ATOM 1186 N N . ALA B 1 19 ? 49.155 43.097 -0.851 1.00 28.45 18 ALA B N 1
ATOM 1187 C CA . ALA B 1 19 ? 49.731 42.453 -2.025 1.00 29.05 18 ALA B CA 1
ATOM 1188 C C . ALA B 1 19 ? 49.685 40.967 -1.816 1.00 29.25 18 ALA B C 1
ATOM 1189 O O . ALA B 1 19 ? 49.941 40.483 -0.716 1.00 29.68 18 ALA B O 1
ATOM 1191 N N . TRP B 1 20 ? 49.391 40.232 -2.893 1.00 29.59 19 TRP B N 1
ATOM 1192 C CA . TRP B 1 20 ? 49.321 38.783 -2.850 1.00 30.42 19 TRP B CA 1
ATOM 1193 C C . TRP B 1 20 ? 49.684 38.252 -4.224 1.00 30.66 19 TRP B C 1
ATOM 1194 O O . TRP B 1 20 ? 48.964 38.479 -5.199 1.00 33.63 19 TRP B O 1
ATOM 1205 N N . ASP B 1 21 ? 50.850 37.610 -4.340 1.00 27.79 20 ASP B N 1
ATOM 1206 C CA . ASP B 1 21 ? 51.294 37.085 -5.627 1.00 29.91 20 ASP B CA 1
ATOM 1207 C C . ASP B 1 21 ? 51.586 35.617 -5.489 1.00 33.04 20 ASP B C 1
ATOM 1208 O O . ASP B 1 21 ? 52.487 35.223 -4.742 1.00 32.46 20 ASP B O 1
ATOM 1213 N N . GLU B 1 22 ? 50.870 34.809 -6.255 1.00 30.36 21 GLU B N 1
ATOM 1214 C CA . GLU B 1 22 ? 50.958 33.381 -6.105 1.00 33.02 21 GLU B CA 1
ATOM 1215 C C . GLU B 1 22 ? 51.431 32.763 -7.389 1.00 36.14 21 GLU B C 1
ATOM 1216 O O . GLU B 1 22 ? 50.979 33.191 -8.463 1.00 33.56 21 GLU B O 1
ATOM 1222 N N . THR B 1 23 ? 52.358 31.823 -7.302 1.00 33.95 22 THR B N 1
ATOM 1223 C CA . THR B 1 23 ? 52.943 31.151 -8.464 1.00 36.52 22 THR B CA 1
ATOM 1224 C C . THR B 1 23 ? 52.874 29.651 -8.264 1.00 34.94 22 THR B C 1
ATOM 1225 O O . THR B 1 23 ? 53.343 29.124 -7.242 1.00 32.94 22 THR B O 1
ATOM 1229 N N A SER B 1 24 ? 52.284 28.953 -9.229 0.50 32.76 23 SER B N 1
ATOM 1230 N N B SER B 1 24 ? 52.275 28.941 -9.208 0.50 33.69 23 SER B N 1
ATOM 1231 C CA A SER B 1 24 ? 52.176 27.496 -9.143 0.50 31.33 23 SER B CA 1
ATOM 1232 C CA B SER B 1 24 ? 52.188 27.493 -9.058 0.50 32.99 23 SER B CA 1
ATOM 1233 C C A SER B 1 24 ? 53.494 26.859 -9.534 0.50 32.78 23 SER B C 1
ATOM 1234 C C B SER B 1 24 ? 53.497 26.877 -9.497 0.50 33.35 23 SER B C 1
ATOM 1235 O O A SER B 1 24 ? 54.157 27.332 -10.455 0.50 33.33 23 SER B O 1
ATOM 1236 O O B SER B 1 24 ? 54.150 27.380 -10.410 0.50 33.89 23 SER B O 1
ATOM 1241 N N . TYR B 1 25 ? 53.872 25.791 -8.837 1.00 33.20 24 TYR B N 1
ATOM 1242 C CA . TYR B 1 25 ? 55.047 24.985 -9.234 1.00 32.33 24 TYR B CA 1
ATOM 1243 C C . TYR B 1 25 ? 54.635 23.559 -9.606 1.00 33.30 24 TYR B C 1
ATOM 1244 O O . TYR B 1 25 ? 55.455 22.774 -10.076 1.00 30.83 24 TYR B O 1
ATOM 1253 N N . PHE B 1 26 ? 53.371 23.210 -9.413 1.00 32.03 25 PHE B N 1
ATOM 1254 C CA . PHE B 1 26 ? 52.836 21.940 -9.848 1.00 31.90 25 PHE B CA 1
ATOM 1255 C C . PHE B 1 26 ? 51.366 22.153 -10.105 1.00 32.74 25 PHE B C 1
ATOM 1256 O O . PHE B 1 26 ? 50.704 22.802 -9.320 1.00 31.24 25 PHE B O 1
ATOM 1264 N N . GLU B 1 27 ? 50.864 21.649 -11.244 1.00 33.56 26 GLU B N 1
ATOM 1265 C CA . GLU B 1 27 ? 49.411 21.673 -11.523 1.00 35.30 26 GLU B CA 1
ATOM 1266 C C . GLU B 1 27 ? 48.999 20.329 -12.084 1.00 36.81 26 GLU B C 1
ATOM 1267 O O . GLU B 1 27 ? 49.708 19.772 -12.945 1.00 34.58 26 GLU B O 1
ATOM 1273 N N . SER B 1 28 ? 47.886 19.774 -11.606 1.00 39.49 27 SER B N 1
ATOM 1274 C CA . SER B 1 28 ? 47.412 18.497 -12.179 1.00 45.91 27 SER B CA 1
ATOM 1275 C C . SER B 1 28 ? 46.146 18.697 -13.014 1.00 49.10 27 SER B C 1
ATOM 1276 O O . SER B 1 28 ? 45.418 19.686 -12.840 1.00 47.52 27 SER B O 1
ATOM 1279 N N . ASP B 1 29 ? 45.890 17.739 -13.920 1.00 56.76 28 ASP B N 1
ATOM 1280 C CA . ASP B 1 29 ? 44.693 17.752 -14.788 1.00 60.19 28 ASP B CA 1
ATOM 1281 C C . ASP B 1 29 ? 43.372 17.953 -14.006 1.00 62.58 28 ASP B C 1
ATOM 1282 O O . ASP B 1 29 ? 42.380 18.413 -14.567 1.00 65.50 28 ASP B O 1
ATOM 1284 N N . ASN B 1 30 ? 43.394 17.604 -12.718 1.00 63.05 29 ASN B N 1
ATOM 1285 C CA . ASN B 1 30 ? 42.277 17.740 -11.780 1.00 62.39 29 ASN B CA 1
ATOM 1286 C C . ASN B 1 30 ? 41.856 19.154 -11.455 1.00 58.71 29 ASN B C 1
ATOM 1287 O O . ASN B 1 30 ? 40.669 19.426 -11.331 1.00 60.96 29 ASN B O 1
ATOM 1292 N N . GLY B 1 31 ? 42.828 20.049 -11.312 1.00 54.88 30 GLY B N 1
ATOM 1293 C CA . GLY B 1 31 ? 42.588 21.408 -10.744 1.00 51.17 30 GLY B CA 1
ATOM 1294 C C . GLY B 1 31 ? 43.386 21.525 -9.422 1.00 45.70 30 GLY B C 1
ATOM 1295 O O . GLY B 1 31 ? 43.385 22.550 -8.710 1.00 48.42 30 GLY B O 1
ATOM 1296 N N . ALA B 1 32 ? 44.030 20.433 -9.065 1.00 42.12 31 ALA B N 1
ATOM 1297 C CA . ALA B 1 32 ? 44.878 20.415 -7.875 1.00 38.70 31 ALA B CA 1
ATOM 1298 C C . ALA B 1 32 ? 46.164 21.135 -8.255 1.00 37.00 31 ALA B C 1
ATOM 1299 O O . ALA B 1 32 ? 46.587 21.068 -9.422 1.00 36.76 31 ALA B O 1
ATOM 1301 N N . LYS B 1 33 ? 46.804 21.810 -7.298 1.00 33.21 32 LYS B N 1
ATOM 1302 C CA . LYS B 1 33 ? 48.043 22.515 -7.578 1.00 32.20 32 LYS B CA 1
ATOM 1303 C C . LYS B 1 33 ? 48.795 22.779 -6.302 1.00 29.87 32 LYS B C 1
ATOM 1304 O O . LYS B 1 33 ? 48.215 22.806 -5.228 1.00 31.47 32 LYS B O 1
ATOM 1310 N N . LEU B 1 34 ? 50.096 22.983 -6.463 1.00 28.93 33 LEU B N 1
ATOM 1311 C CA . LEU B 1 34 ? 50.953 23.387 -5.385 1.00 28.26 33 LEU B CA 1
ATOM 1312 C C . LEU B 1 34 ? 51.495 24.748 -5.766 1.00 27.58 33 LEU B C 1
ATOM 1313 O O . LEU B 1 34 ? 51.980 24.941 -6.876 1.00 30.06 33 LEU B O 1
ATOM 1318 N N . THR B 1 35 ? 51.413 25.695 -4.840 1.00 27.53 34 THR B N 1
ATOM 1319 C CA . THR B 1 35 ? 51.833 27.075 -5.108 1.00 29.42 34 THR B CA 1
ATOM 1320 C C . THR B 1 35 ? 52.628 27.687 -3.979 1.00 31.33 34 THR B C 1
ATOM 1321 O O . THR B 1 35 ? 52.682 27.149 -2.864 1.00 29.42 34 TH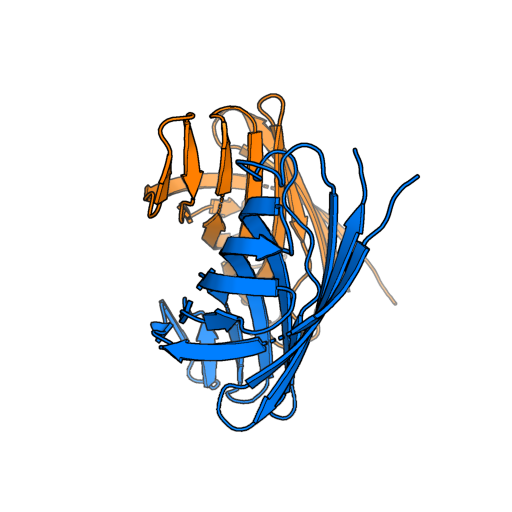R B O 1
ATOM 1325 N N A GLN B 1 36 ? 53.335 28.771 -4.308 0.50 31.87 35 GLN B N 1
ATOM 1326 N N B GLN B 1 36 ? 53.246 28.813 -4.296 0.50 31.49 35 GLN B N 1
ATOM 1327 C CA A GLN B 1 36 ? 53.922 29.635 -3.278 0.50 33.42 35 GLN B CA 1
ATOM 1328 C CA B GLN B 1 36 ? 54.004 29.607 -3.335 0.50 33.21 35 GLN B CA 1
ATOM 1329 C C A GLN B 1 36 ? 53.246 30.988 -3.464 0.50 30.08 35 GLN B C 1
ATOM 1330 C C B GLN B 1 36 ? 53.446 31.059 -3.462 0.50 30.98 35 GLN B C 1
ATOM 1331 O O A GLN B 1 36 ? 52.974 31.428 -4.583 0.50 31.56 35 GLN B O 1
ATOM 1332 O O B GLN B 1 36 ? 53.402 31.617 -4.553 0.50 31.05 35 GLN B O 1
ATOM 1343 N N . ALA B 1 37 ? 53.009 31.633 -2.345 1.00 30.10 36 ALA B N 1
ATOM 1344 C CA . ALA B 1 37 ? 52.407 32.946 -2.290 1.00 29.74 36 ALA B CA 1
ATOM 1345 C C . ALA B 1 37 ? 53.366 33.890 -1.528 1.00 32.66 36 ALA B C 1
ATOM 1346 O O . ALA B 1 37 ? 53.908 33.516 -0.471 1.00 32.11 36 ALA B O 1
ATOM 1348 N N . VAL B 1 38 ? 53.578 35.080 -2.104 1.00 29.58 37 VAL B N 1
ATOM 1349 C CA . VAL B 1 38 ? 54.388 36.138 -1.506 1.00 30.30 37 VAL B CA 1
ATOM 1350 C C . VAL B 1 38 ? 53.381 37.249 -1.225 1.00 30.46 37 VAL B C 1
ATOM 1351 O O . VAL B 1 38 ? 52.694 37.737 -2.141 1.00 30.15 37 VAL B O 1
ATOM 1355 N N . ILE B 1 39 ? 53.308 37.633 0.037 1.00 28.29 38 ILE B N 1
ATOM 1356 C CA . ILE B 1 39 ? 52.257 38.502 0.527 1.00 28.69 38 ILE B CA 1
ATOM 1357 C C . ILE B 1 39 ? 52.752 39.617 1.408 1.00 29.85 38 ILE B C 1
ATOM 1358 O O . ILE B 1 39 ? 53.793 39.464 2.124 1.00 28.66 38 ILE B O 1
ATOM 1363 N N A THR B 1 40 ? 52.049 40.751 1.345 0.50 27.53 39 THR B N 1
ATOM 1364 N N B THR B 1 40 ? 52.016 40.723 1.369 0.50 29.43 39 THR B N 1
ATOM 1365 C CA A THR B 1 40 ? 52.246 41.844 2.313 0.50 27.41 39 THR B CA 1
ATOM 1366 C CA B THR B 1 40 ? 52.222 41.833 2.287 0.50 30.43 39 THR B CA 1
ATOM 1367 C C A THR B 1 40 ? 50.904 42.172 2.975 0.50 28.49 39 THR B C 1
ATOM 1368 C C B THR B 1 40 ? 50.888 42.129 2.984 0.50 29.97 39 THR B C 1
ATOM 1369 O O A THR B 1 40 ? 49.865 42.127 2.325 0.50 28.75 39 THR B O 1
ATOM 1370 O O B THR B 1 40 ? 49.833 42.031 2.362 0.50 29.61 39 THR B O 1
ATOM 1377 N N . GLN B 1 41 ? 50.947 42.454 4.278 1.00 29.07 40 GLN B N 1
ATOM 1378 C CA . GLN B 1 41 ? 49.776 42.809 5.076 1.00 29.27 40 GLN B CA 1
ATOM 1379 C C . GLN B 1 41 ? 50.105 44.004 5.949 1.00 30.73 40 GLN B C 1
ATOM 1380 O O . GLN B 1 41 ? 51.239 44.173 6.389 1.00 29.21 40 GLN B O 1
ATOM 1386 N N . SER B 1 42 ? 49.105 44.825 6.192 1.00 29.80 41 SER B N 1
ATOM 1387 C CA . SER B 1 42 ? 49.248 45.986 7.072 1.00 29.73 41 SER B CA 1
ATOM 1388 C C . SER B 1 42 ? 48.353 45.799 8.305 1.00 30.78 41 SER B C 1
ATOM 1389 O O . SER B 1 42 ? 47.259 45.225 8.235 1.00 30.31 41 SER B O 1
ATOM 1392 N N . TYR B 1 43 ? 48.841 46.310 9.423 1.00 29.17 42 TYR B N 1
ATOM 1393 C CA . TYR B 1 43 ? 48.193 46.246 10.736 1.00 29.13 42 TYR B CA 1
ATOM 1394 C C . TYR B 1 43 ? 48.094 47.650 11.312 1.00 28.76 42 TYR B C 1
ATOM 1395 O O . TYR B 1 43 ? 49.104 48.356 11.398 1.00 30.65 42 TYR B O 1
ATOM 1404 N N . GLN B 1 44 ? 46.891 48.025 11.732 1.00 30.81 43 GLN B N 1
ATOM 1405 C CA . GLN B 1 44 ? 46.649 49.296 12.393 1.00 34.37 43 GLN B CA 1
ATOM 1406 C C . GLN B 1 44 ? 46.001 49.024 13.763 1.00 34.11 43 GLN B C 1
ATOM 1407 O O . GLN B 1 44 ? 45.252 48.067 13.946 1.00 35.64 43 GLN B O 1
ATOM 1413 N N . GLY B 1 45 ? 46.290 49.873 14.726 1.00 36.06 44 GLY B N 1
ATOM 1414 C CA . GLY B 1 45 ? 45.758 49.707 16.072 1.00 37.28 44 GLY B CA 1
ATOM 1415 C C . GLY B 1 45 ? 46.893 49.601 17.071 1.00 38.05 44 GLY B C 1
ATOM 1416 O O . GLY B 1 45 ? 47.973 50.159 16.849 1.00 37.00 44 GLY B O 1
ATOM 1417 N N . VAL B 1 46 ? 46.644 48.897 18.169 1.00 38.37 45 VAL B N 1
ATOM 1418 C CA . VAL B 1 46 ? 47.671 48.734 19.199 1.00 41.19 45 VAL B CA 1
ATOM 1419 C C . VAL B 1 46 ? 48.840 47.955 18.603 1.00 38.16 45 VAL B C 1
ATOM 1420 O O . VAL B 1 46 ? 49.997 48.303 18.865 1.00 40.44 45 VAL B O 1
ATOM 1424 N N . LEU B 1 47 ? 48.533 46.920 17.826 1.00 35.60 46 LEU B N 1
ATOM 1425 C CA . LEU B 1 47 ? 49.538 46.230 17.027 1.00 35.62 46 LEU B CA 1
ATOM 1426 C C . LEU B 1 47 ? 49.546 46.977 15.668 1.00 33.19 46 LEU B C 1
ATOM 1427 O O . LEU B 1 47 ? 48.616 46.894 14.890 1.00 31.96 46 LEU B O 1
ATOM 1432 N N . GLN B 1 48 ? 50.615 47.709 15.419 1.00 33.33 47 GLN B N 1
ATOM 1433 C CA . GLN B 1 48 ? 50.732 48.582 14.269 1.00 32.68 47 GLN B CA 1
ATOM 1434 C C . GLN B 1 48 ? 52.012 48.231 13.524 1.00 32.50 47 GLN B C 1
ATOM 1435 O O . GLN B 1 48 ? 53.094 48.163 14.099 1.00 33.87 47 GLN B O 1
ATOM 1438 N N . GLY B 1 49 ? 51.900 48.002 12.230 1.00 29.10 48 GLY B N 1
ATOM 1439 C CA . GLY B 1 49 ? 53.061 47.640 11.430 1.00 27.42 48 GLY B CA 1
ATOM 1440 C C . GLY B 1 49 ? 52.711 46.976 10.126 1.00 29.76 48 GLY B C 1
ATOM 1441 O O . GLY B 1 49 ? 51.594 47.119 9.610 1.00 29.05 48 GLY B O 1
ATOM 1442 N N . HIS B 1 50 ? 53.707 46.284 9.586 1.00 28.53 49 HIS B N 1
ATOM 1443 C CA . HIS B 1 50 ? 53.604 45.587 8.309 1.00 30.46 49 HIS B CA 1
ATOM 1444 C C . HIS B 1 50 ? 54.287 44.246 8.386 1.00 26.43 49 HIS B C 1
ATOM 1445 O O . HIS B 1 50 ? 55.274 44.054 9.132 1.00 28.91 49 HIS B O 1
ATOM 1452 N N . SER B 1 51 ? 53.764 43.286 7.618 1.00 27.94 50 SER B N 1
ATOM 1453 C CA . SER B 1 51 ? 54.317 41.931 7.532 1.00 28.36 50 SER B CA 1
ATOM 1454 C C . SER B 1 51 ? 54.614 41.578 6.088 1.00 27.96 50 SER B C 1
ATOM 1455 O O . SER B 1 51 ? 53.869 41.989 5.191 1.00 28.70 50 SER B O 1
ATOM 1458 N N . GLU B 1 52 ? 55.688 40.812 5.901 1.00 27.49 51 GLU B N 1
ATOM 1459 C CA . GLU B 1 52 ? 56.062 40.186 4.620 1.00 28.16 51 GLU B CA 1
ATOM 1460 C C . GLU B 1 52 ? 55.901 38.691 4.928 1.00 29.50 51 GLU B C 1
ATOM 1461 O O . GLU B 1 52 ? 56.474 38.163 5.880 1.00 29.11 51 GLU B O 1
ATOM 1467 N N . ILE B 1 53 ? 55.063 38.044 4.136 1.00 30.06 52 ILE B N 1
ATOM 1468 C CA . ILE B 1 53 ? 54.699 36.672 4.372 1.00 28.71 52 ILE B CA 1
ATOM 1469 C C . ILE B 1 53 ? 54.981 35.798 3.171 1.00 30.81 52 ILE B C 1
ATOM 1470 O O . ILE B 1 53 ? 54.834 36.220 2.035 1.00 30.41 52 ILE B O 1
ATOM 1475 N N . ARG B 1 54 ? 55.428 34.573 3.463 1.00 28.31 53 ARG B N 1
ATOM 1476 C CA . ARG B 1 54 ? 55.505 33.526 2.405 1.00 27.85 53 ARG B CA 1
ATOM 1477 C C . ARG B 1 54 ? 54.747 32.296 2.863 1.00 28.28 53 ARG B C 1
ATOM 1478 O O . ARG B 1 54 ? 54.943 31.803 3.997 1.00 27.97 53 ARG B O 1
ATOM 1486 N N . TYR B 1 55 ? 53.877 31.810 1.984 1.00 29.10 54 TYR B N 1
ATOM 1487 C CA . TYR B 1 55 ? 53.160 30.573 2.229 1.00 28.77 54 TYR B CA 1
ATOM 1488 C C . TYR B 1 55 ? 53.413 29.601 1.074 1.00 29.33 54 TYR B C 1
ATOM 1489 O O . TYR B 1 55 ? 53.505 30.000 -0.069 1.00 30.75 54 TYR B O 1
ATOM 1498 N N . LEU B 1 56 ? 53.475 28.315 1.432 1.00 30.16 55 LEU B N 1
ATOM 1499 C CA . LEU B 1 56 ? 53.361 27.194 0.479 1.00 29.76 55 LEU B CA 1
ATOM 1500 C C . LEU B 1 56 ? 51.907 26.740 0.632 1.00 31.36 55 LEU B C 1
ATOM 1501 O O . LEU B 1 56 ? 51.377 26.680 1.775 1.00 30.36 55 LEU B O 1
ATOM 1514 N N . SER B 1 58 ? 48.788 23.875 -0.765 1.00 28.60 57 SER B N 1
ATOM 1515 C CA . SER B 1 58 ? 48.391 22.649 -1.444 1.00 26.98 57 SER B CA 1
ATOM 1516 C C . SER B 1 58 ? 46.881 22.726 -1.690 1.00 29.41 57 SER B C 1
ATOM 1517 O O . SER B 1 58 ? 46.079 22.681 -0.747 1.00 28.02 57 SER B O 1
ATOM 1520 N N . TYR B 1 59 ? 46.498 22.889 -2.955 1.00 30.97 58 TYR B N 1
ATOM 1521 C CA . TYR B 1 59 ? 45.079 22.971 -3.331 1.00 31.71 58 TYR B CA 1
ATOM 1522 C C . TYR B 1 59 ? 44.637 21.632 -3.883 1.00 31.51 58 TYR B C 1
ATOM 1523 O O . TYR B 1 59 ? 45.255 21.080 -4.813 1.00 31.84 58 TYR B O 1
ATOM 1532 N N . GLN B 1 60 ? 43.563 21.114 -3.310 1.00 31.30 59 GLN B N 1
ATOM 1533 C CA . GLN B 1 60 ? 42.960 19.859 -3.759 1.00 32.30 59 GLN B CA 1
ATOM 1534 C C . GLN B 1 60 ? 41.994 20.172 -4.894 1.00 32.79 59 GLN B C 1
ATOM 1535 O O . GLN B 1 60 ? 41.783 19.328 -5.768 1.00 35.82 59 GLN B O 1
ATOM 1541 N N . ASP B 1 61 ? 41.447 21.383 -4.875 1.00 33.68 60 ASP B N 1
ATOM 1542 C CA . ASP B 1 61 ? 40.664 21.981 -5.964 1.00 36.46 60 ASP B CA 1
ATOM 1543 C C . ASP B 1 61 ? 40.644 23.491 -5.715 1.00 38.36 60 ASP B C 1
ATOM 1544 O O . ASP B 1 61 ? 41.202 23.967 -4.741 1.00 34.11 60 ASP B O 1
ATOM 1549 N N . ASN B 1 62 ? 39.995 24.275 -6.564 1.00 38.08 61 ASN B N 1
ATOM 1550 C CA . ASN B 1 62 ? 40.020 25.728 -6.338 1.00 41.60 61 ASN B CA 1
ATOM 1551 C C . ASN B 1 62 ? 39.340 26.198 -5.072 1.00 41.36 61 ASN B C 1
ATOM 1552 O O . ASN B 1 62 ? 39.619 27.307 -4.616 1.00 43.91 61 ASN B O 1
ATOM 1557 N N . ALA B 1 63 ? 38.498 25.356 -4.478 1.00 38.07 62 ALA B N 1
ATOM 1558 C CA . ALA B 1 63 ? 37.767 25.736 -3.263 1.00 37.51 62 ALA B CA 1
ATOM 1559 C C . ALA B 1 63 ? 38.361 25.245 -1.948 1.00 35.99 62 ALA B C 1
ATOM 1560 O O . ALA B 1 63 ? 37.890 25.645 -0.887 1.00 32.84 62 ALA B O 1
ATOM 1562 N N . ASN B 1 64 ? 39.392 24.395 -2.009 1.00 34.16 63 ASN B N 1
ATOM 1563 C CA . ASN B 1 64 ? 39.917 23.725 -0.828 1.00 33.31 63 ASN B CA 1
ATOM 1564 C C . ASN B 1 64 ? 41.428 23.610 -0.840 1.00 30.62 63 ASN B C 1
ATOM 1565 O O . ASN B 1 64 ? 41.993 23.083 -1.799 1.00 28.96 63 ASN B O 1
ATOM 1570 N N . ALA B 1 65 ? 42.062 24.111 0.215 1.00 30.93 64 ALA B N 1
ATOM 1571 C CA . ALA B 1 65 ? 43.521 24.099 0.317 1.00 30.00 64 ALA B CA 1
ATOM 1572 C C . ALA B 1 65 ? 43.999 24.142 1.735 1.00 30.59 64 ALA B C 1
ATOM 1573 O O . ALA B 1 65 ? 43.232 24.443 2.645 1.00 31.49 64 ALA B O 1
ATOM 1575 N N . THR B 1 66 ? 45.259 23.722 1.914 1.00 30.36 65 THR B N 1
ATOM 1576 C CA . THR B 1 66 ? 45.956 23.907 3.154 1.00 28.99 65 THR B CA 1
ATOM 1577 C C . THR B 1 66 ? 47.160 24.785 2.799 1.00 27.85 65 THR B C 1
ATOM 1578 O O . THR B 1 66 ? 47.611 24.844 1.634 1.00 29.67 65 THR B O 1
ATOM 1582 N N . PHE B 1 67 ? 47.638 25.511 3.792 1.00 28.25 66 PHE B N 1
ATOM 1583 C CA . PHE B 1 67 ? 48.777 26.405 3.598 1.00 28.60 66 PHE B CA 1
ATOM 1584 C C . PHE B 1 67 ? 49.628 26.467 4.849 1.00 30.65 66 PHE B C 1
ATOM 1585 O O . PHE B 1 67 ? 49.126 26.323 5.976 1.00 31.81 66 PHE B O 1
ATOM 1593 N N . VAL B 1 68 ? 50.933 26.621 4.637 1.00 29.88 67 VAL B N 1
ATOM 1594 C CA . VAL B 1 68 ? 51.889 26.723 5.731 1.00 28.37 67 VAL B CA 1
ATOM 1595 C C . VAL B 1 68 ? 52.951 27.736 5.388 1.00 28.36 67 VAL B C 1
ATOM 1596 O O . VAL B 1 68 ? 53.268 27.957 4.230 1.00 29.65 67 VAL B O 1
ATOM 1600 N N . GLY B 1 69 ? 53.503 28.382 6.401 1.00 28.70 68 GLY B N 1
ATOM 1601 C CA . GLY B 1 69 ? 54.571 29.327 6.130 1.00 29.26 68 GLY B CA 1
ATOM 1602 C C . GLY B 1 69 ? 54.918 30.244 7.279 1.00 28.13 68 GLY B C 1
ATOM 1603 O O . GLY B 1 69 ? 54.605 29.970 8.448 1.00 28.03 68 GLY B O 1
ATOM 1604 N N . PHE B 1 70 ? 55.626 31.314 6.914 1.00 28.21 69 PHE B N 1
ATOM 1605 C CA . PHE B 1 70 ? 56.169 32.259 7.890 1.00 28.09 69 PHE B CA 1
ATOM 1606 C C . PHE B 1 70 ? 55.800 33.702 7.569 1.00 27.00 69 PHE B C 1
ATOM 1607 O O . PHE B 1 70 ? 55.894 34.178 6.445 1.00 28.52 69 PHE B O 1
ATOM 1615 N N . GLU B 1 71 ? 55.366 34.383 8.613 1.00 27.33 70 GLU B N 1
ATOM 1616 C CA . GLU B 1 71 ? 55.024 35.794 8.551 1.00 27.01 70 GLU B CA 1
ATOM 1617 C C . GLU B 1 71 ? 56.090 36.590 9.323 1.00 28.55 70 GLU B C 1
ATOM 1618 O O . GLU B 1 71 ? 56.302 36.355 10.515 1.00 27.58 70 GLU B O 1
ATOM 1624 N N . HIS B 1 72 ? 56.724 37.534 8.655 1.00 25.86 71 HIS B N 1
ATOM 1625 C CA . HIS B 1 72 ? 57.756 38.389 9.228 1.00 25.90 71 HIS B CA 1
ATOM 1626 C C . HIS B 1 72 ? 57.163 39.765 9.498 1.00 27.76 71 HIS B C 1
ATOM 1627 O O . HIS B 1 72 ? 56.990 40.576 8.584 1.00 26.79 71 HIS B O 1
ATOM 1634 N N . PHE B 1 73 ? 56.834 39.997 10.767 1.00 28.72 72 PHE B N 1
ATOM 1635 C CA . PHE B 1 73 ? 56.194 41.245 11.186 1.00 26.28 72 PHE B CA 1
ATOM 1636 C C . PHE B 1 73 ? 57.198 42.219 11.729 1.00 26.69 72 PHE B C 1
ATOM 1637 O O . PHE B 1 73 ? 58.027 41.826 12.563 1.00 26.18 72 PHE B O 1
ATOM 1645 N N . THR B 1 74 ? 57.089 43.471 11.289 1.00 28.96 73 THR B N 1
ATOM 1646 C CA . THR B 1 74 ? 57.911 44.580 11.785 1.00 28.46 73 THR B CA 1
ATOM 1647 C C . THR B 1 74 ? 56.976 45.709 12.220 1.00 31.10 73 THR B C 1
ATOM 1648 O O . THR B 1 74 ? 56.164 46.223 11.443 1.00 28.71 73 THR B O 1
ATOM 1652 N N . GLY B 1 75 ? 57.077 46.098 13.480 1.00 29.14 74 GLY B N 1
ATOM 1653 C CA . GLY B 1 75 ? 56.245 47.196 13.944 1.00 29.77 74 GLY B CA 1
ATOM 1654 C C . GLY B 1 75 ? 56.287 47.449 15.423 1.00 30.34 74 GLY B C 1
ATOM 1655 O O . GLY B 1 75 ? 57.332 47.278 16.056 1.00 30.11 74 GLY B O 1
ATOM 1656 N N . SER B 1 76 ? 55.143 47.853 15.964 1.00 29.49 75 SER B N 1
ATOM 1657 C CA . SER B 1 76 ? 55.060 48.166 17.383 1.00 29.92 75 SER B CA 1
ATOM 1658 C C . SER B 1 76 ? 53.813 47.588 18.038 1.00 32.34 75 SER B C 1
ATOM 1659 O O . SER B 1 76 ? 52.827 47.265 17.366 1.00 31.24 75 SER B O 1
ATOM 1662 N N . LEU B 1 77 ? 53.907 47.397 19.346 1.00 37.85 76 LEU B N 1
ATOM 1663 C CA . LEU B 1 77 ? 52.806 46.930 20.153 1.00 42.48 76 LEU B CA 1
ATOM 1664 C C . LEU B 1 77 ? 52.835 47.910 21.269 1.00 42.24 76 LEU B C 1
ATOM 1665 O O . LEU B 1 77 ? 53.422 47.662 22.313 1.00 40.38 76 LEU B O 1
ATOM 1670 N N . GLY B 1 78 ? 52.229 49.060 21.026 1.00 42.78 77 GLY B N 1
ATOM 1671 C CA . GLY B 1 78 ? 52.252 50.140 21.974 1.00 42.10 77 GLY B CA 1
ATOM 1672 C C . GLY B 1 78 ? 53.603 50.821 21.912 1.00 42.17 77 GLY B C 1
ATOM 1673 O O . GLY B 1 78 ? 54.045 51.248 20.836 1.00 44.30 77 GLY B O 1
ATOM 1674 N N . ASP B 1 79 ? 54.252 50.920 23.063 1.00 39.88 78 ASP B N 1
ATOM 1675 C CA . ASP B 1 79 ? 55.597 51.480 23.160 1.00 43.29 78 ASP B CA 1
ATOM 1676 C C . ASP B 1 79 ? 56.683 50.499 22.747 1.00 42.72 78 ASP B C 1
ATOM 1677 O O . ASP B 1 79 ? 57.812 50.914 22.513 1.00 45.63 78 ASP B O 1
ATOM 1682 N N . LYS B 1 80 ? 56.351 49.211 22.673 1.00 40.97 79 LYS B N 1
ATOM 1683 C CA . LYS B 1 80 ? 57.319 48.186 22.295 1.00 37.93 79 LYS B CA 1
ATOM 1684 C C . LYS B 1 80 ? 57.453 48.168 20.774 1.00 35.58 79 LYS B C 1
ATOM 1685 O O . LYS B 1 80 ? 56.462 48.177 20.066 1.00 32.47 79 LYS B O 1
ATOM 1689 N N . LYS B 1 81 ? 58.692 48.152 20.308 1.00 33.81 80 LYS B N 1
ATOM 1690 C CA . LYS B 1 81 ? 59.033 48.203 18.903 1.00 34.85 80 LYS B CA 1
ATOM 1691 C C . LYS B 1 81 ? 60.001 47.057 18.556 1.00 30.61 80 LYS B C 1
ATOM 1692 O O . LYS B 1 81 ? 60.931 46.763 19.314 1.00 30.68 80 LYS B O 1
ATOM 1696 N N . GLY B 1 82 ? 59.782 46.393 17.424 1.00 28.96 81 GLY B N 1
ATOM 1697 C CA . GLY B 1 82 ? 60.659 45.328 17.023 1.00 29.28 81 GLY B CA 1
ATOM 1698 C C . GLY B 1 82 ? 60.092 44.522 15.867 1.00 28.74 81 GLY B C 1
ATOM 1699 O O . GLY B 1 82 ? 59.287 45.031 15.076 1.00 29.50 81 GLY B O 1
ATOM 1700 N N . SER B 1 83 ? 60.501 43.257 15.801 1.00 27.46 82 SER B N 1
ATOM 1701 C CA . SER B 1 83 ? 60.028 42.334 14.794 1.00 27.79 82 SER B CA 1
ATOM 1702 C C . SER B 1 83 ? 59.960 40.915 15.374 1.00 27.96 82 SER B C 1
ATOM 1703 O O . SER B 1 83 ? 60.525 40.633 16.436 1.00 26.86 82 SER B O 1
ATOM 1706 N N . PHE B 1 84 ? 59.229 40.053 14.691 1.00 27.02 83 PHE B N 1
ATOM 1707 C CA . PHE B 1 84 ? 59.118 38.652 15.037 1.00 28.58 83 PHE B CA 1
ATOM 1708 C C . PHE B 1 84 ? 58.600 37.859 13.854 1.00 27.76 83 PHE B C 1
ATOM 1709 O O . PHE B 1 84 ? 58.150 38.442 12.833 1.00 27.26 83 PHE B O 1
ATOM 1717 N N . ILE B 1 85 ? 58.689 36.534 13.987 1.00 27.09 84 ILE B N 1
ATOM 1718 C CA . ILE B 1 85 ? 58.233 35.581 12.981 1.00 28.17 84 ILE B CA 1
ATOM 1719 C C . ILE B 1 85 ? 57.112 34.727 13.573 1.00 27.94 84 ILE B C 1
ATOM 1720 O O . ILE B 1 85 ? 57.236 34.217 14.698 1.00 30.26 84 ILE B O 1
ATOM 1725 N N . LEU B 1 86 ? 56.026 34.624 12.811 1.00 27.99 85 LEU B N 1
ATOM 1726 C CA . LEU B 1 86 ? 54.900 33.762 13.150 1.00 26.32 85 LEU B CA 1
ATOM 1727 C C . LEU B 1 86 ? 54.952 32.593 12.192 1.00 28.96 85 LEU B C 1
ATOM 1728 O O . LEU B 1 86 ? 55.077 32.795 10.993 1.00 27.72 85 LEU B O 1
ATOM 1733 N N . GLN B 1 87 ? 54.807 31.385 12.737 1.00 27.87 86 GLN B N 1
ATOM 1734 C CA . GLN B 1 87 ? 54.719 30.143 11.974 1.00 27.57 86 GLN B CA 1
ATOM 1735 C C . GLN B 1 87 ? 53.239 29.736 11.864 1.00 28.38 86 GLN B C 1
ATOM 1736 O O . GLN B 1 87 ? 52.579 29.508 12.867 1.00 29.00 86 GLN B O 1
ATOM 1742 N N . HIS B 1 88 ? 52.739 29.671 10.639 1.00 27.44 87 HIS B N 1
ATOM 1743 C CA . HIS B 1 88 ? 51.330 29.441 10.362 1.00 27.37 87 HIS B CA 1
ATOM 1744 C C . HIS B 1 88 ? 51.003 28.046 9.830 1.00 30.50 87 HIS B C 1
ATOM 1745 O O . HIS B 1 88 ? 51.737 27.485 8.999 1.00 30.77 87 HIS B O 1
ATOM 1752 N N . LYS B 1 89 ? 49.852 27.552 10.275 1.00 28.74 88 LYS B N 1
ATOM 1753 C CA . LYS B 1 89 ? 49.253 26.309 9.805 1.00 28.49 88 LYS B CA 1
ATOM 1754 C C . LYS B 1 89 ? 47.800 26.693 9.433 1.00 27.95 88 LYS B C 1
ATOM 1755 O O . LYS B 1 89 ? 46.952 26.954 10.309 1.00 27.24 88 LYS B O 1
ATOM 1761 N N . GLY B 1 90 ? 47.530 26.716 8.129 1.00 30.76 89 GLY B N 1
ATOM 1762 C CA . GLY B 1 90 ? 46.258 27.226 7.633 1.00 31.95 89 GLY B CA 1
ATOM 1763 C C . GLY B 1 90 ? 45.408 26.318 6.784 1.00 30.31 89 GLY B C 1
ATOM 1764 O O . GLY B 1 90 ? 45.879 25.344 6.220 1.00 28.38 89 GLY B O 1
ATOM 1765 N N . LEU B 1 91 ? 44.168 26.726 6.647 1.00 29.50 90 LEU B N 1
ATOM 1766 C CA . LEU B 1 91 ? 43.140 26.027 5.869 1.00 31.10 90 LEU B CA 1
ATOM 1767 C C . LEU B 1 91 ? 42.305 27.017 5.065 1.00 28.76 90 LEU B C 1
ATOM 1768 O O . LEU B 1 91 ? 41.999 28.086 5.547 1.00 31.67 90 LEU B O 1
ATOM 1773 N N . PHE B 1 92 ? 41.958 26.645 3.834 1.00 27.71 91 PHE B N 1
ATOM 1774 C CA . PHE B 1 92 ? 41.021 27.389 3.002 1.00 28.88 91 PHE B CA 1
ATOM 1775 C C . PHE B 1 92 ? 39.912 26.388 2.687 1.00 31.44 91 PHE B C 1
ATOM 1776 O O . PHE B 1 92 ? 40.168 25.291 2.144 1.00 29.51 91 PHE B O 1
ATOM 1784 N N . ALA B 1 93 ? 38.702 26.751 3.080 1.00 30.68 92 ALA B N 1
ATOM 1785 C CA . ALA B 1 93 ? 37.528 25.915 2.873 1.00 33.44 92 ALA B CA 1
ATOM 1786 C C . ALA B 1 93 ? 36.291 26.760 2.952 1.00 34.89 92 ALA B C 1
ATOM 1787 O O . ALA B 1 93 ? 36.224 27.691 3.767 1.00 34.20 92 ALA B O 1
ATOM 1789 N N . ALA B 1 94 ? 35.314 26.450 2.106 1.00 35.65 93 ALA B N 1
ATOM 1790 C CA . ALA B 1 94 ? 34.031 27.164 2.111 1.00 38.03 93 ALA B CA 1
ATOM 1791 C C . ALA B 1 94 ? 34.203 28.686 2.018 1.00 38.33 93 ALA B C 1
ATOM 1792 O O . ALA B 1 94 ? 33.511 29.444 2.696 1.00 38.62 93 ALA B O 1
ATOM 1794 N N . GLY B 1 95 ? 35.170 29.107 1.202 1.00 38.00 94 GLY B N 1
ATOM 1795 C CA . GLY B 1 95 ? 35.465 30.512 0.959 1.00 37.90 94 GLY B CA 1
ATOM 1796 C C . GLY B 1 95 ? 36.070 31.248 2.135 1.00 36.50 94 GLY B C 1
ATOM 1797 O O . GLY B 1 95 ? 36.087 32.470 2.139 1.00 33.56 94 GLY B O 1
ATOM 1798 N N . VAL B 1 96 ? 36.547 30.520 3.144 1.00 32.97 95 VAL B N 1
ATOM 1799 C CA . VAL B 1 96 ? 37.162 31.133 4.317 1.00 30.42 95 VAL B CA 1
ATOM 1800 C C . VAL B 1 96 ? 38.572 30.591 4.535 1.00 29.89 95 VAL B C 1
ATOM 1801 O O . VAL B 1 96 ? 38.788 29.365 4.553 1.00 31.20 95 VAL B O 1
ATOM 1805 N N . ALA B 1 97 ? 39.526 31.519 4.716 1.00 29.94 96 ALA B N 1
ATOM 1806 C CA . ALA B 1 97 ? 40.921 3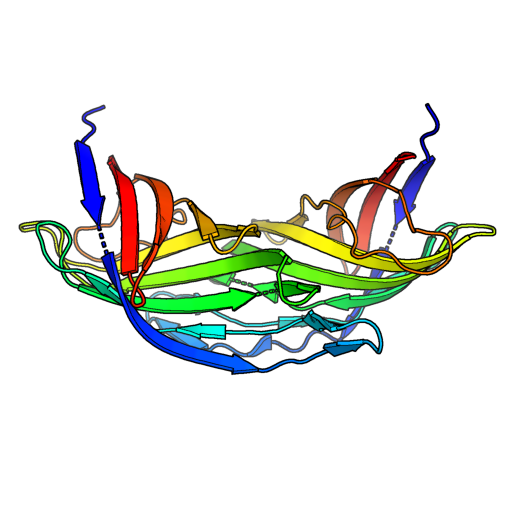1.160 5.104 1.00 27.63 96 ALA B CA 1
ATOM 1807 C C . ALA B 1 97 ? 41.086 31.385 6.594 1.00 27.05 96 ALA B C 1
ATOM 1808 O O . ALA B 1 97 ? 40.670 32.420 7.139 1.00 30.80 96 ALA B O 1
ATOM 1810 N N . SER B 1 98 ? 41.664 30.411 7.273 1.00 28.80 97 SER B N 1
ATOM 1811 C CA . SER B 1 98 ? 41.883 30.515 8.720 1.00 28.13 9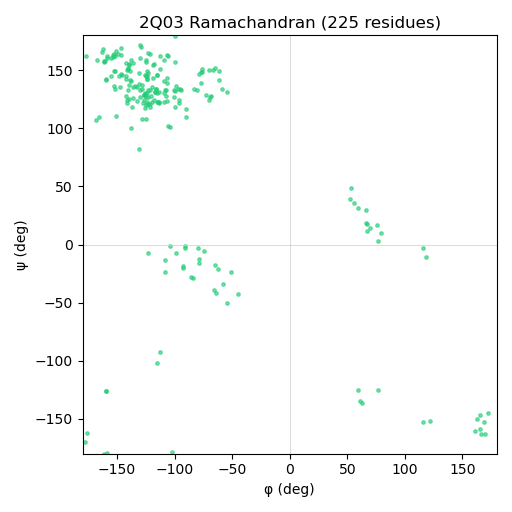7 SER B CA 1
ATOM 1812 C C . SER B 1 98 ? 43.244 29.905 9.009 1.00 30.04 97 SER B C 1
ATOM 1813 O O . SER B 1 98 ? 43.739 29.078 8.243 1.00 31.63 97 SER B O 1
ATOM 1816 N N . SER B 1 99 ? 43.890 30.373 10.062 1.00 28.18 98 SER B N 1
ATOM 1817 C CA . SER B 1 99 ? 45.199 29.897 10.423 1.00 27.55 98 SER B CA 1
ATOM 1818 C C . SER B 1 99 ? 45.368 29.881 11.904 1.00 29.22 98 SER B C 1
ATOM 1819 O O . SER B 1 99 ? 44.834 30.743 12.596 1.00 30.56 98 SER B O 1
ATOM 1822 N N . GLU B 1 100 ? 46.124 28.899 12.371 1.00 29.20 99 GLU B N 1
ATOM 1823 C CA . GLU B 1 100 ? 46.595 28.851 13.737 1.00 29.98 99 GLU B CA 1
ATOM 1824 C C . GLU B 1 100 ? 48.081 29.115 13.650 1.00 30.56 99 GLU B C 1
ATOM 1825 O O . GLU B 1 100 ? 48.793 28.457 12.850 1.00 31.66 99 GLU B O 1
ATOM 1831 N N . PHE B 1 101 ? 48.585 30.033 14.461 1.00 29.28 100 PHE B N 1
ATOM 1832 C CA . PHE B 1 101 ? 49.998 30.376 14.386 1.00 29.12 100 PHE B CA 1
ATOM 1833 C C . PHE B 1 101 ? 50.642 30.485 15.747 1.00 32.38 100 PHE B C 1
ATOM 1834 O O . PHE B 1 101 ? 49.956 30.594 16.761 1.00 29.65 100 PHE B O 1
ATOM 1842 N N A GLU B 1 102 ? 51.974 30.399 15.759 0.50 31.16 101 GLU B N 1
ATOM 1843 N N B GLU B 1 102 ? 51.970 30.474 15.736 0.50 31.01 101 GLU B N 1
ATOM 1844 C CA A GLU B 1 102 ? 52.772 30.560 16.968 0.50 32.95 101 GLU B CA 1
ATOM 1845 C CA B GLU B 1 102 ? 52.752 30.584 16.938 0.50 32.17 101 GLU B CA 1
ATOM 1846 C C A GLU B 1 102 ? 53.975 31.446 16.629 0.50 32.06 101 GLU B C 1
ATOM 1847 C C B GLU B 1 102 ? 54.001 31.415 16.636 0.50 31.90 101 GLU B C 1
ATOM 1848 O O A GLU B 1 102 ? 54.503 31.423 15.516 0.50 30.88 101 GLU B O 1
ATOM 1849 O O B GLU B 1 102 ? 54.591 31.318 15.556 0.50 30.74 101 GLU B O 1
ATOM 1860 N N . LEU B 1 103 ? 54.388 32.240 17.598 1.00 31.00 102 LEU B N 1
ATOM 1861 C CA . LEU B 1 103 ? 55.572 33.077 17.471 1.00 33.28 102 LEU B CA 1
ATOM 1862 C C . LEU B 1 103 ? 56.772 32.136 17.576 1.00 33.39 102 LEU B C 1
ATOM 1863 O O . LEU B 1 103 ? 56.871 31.362 18.537 1.00 30.99 102 LEU B O 1
ATOM 1868 N N . VAL B 1 104 ? 57.652 32.163 16.586 1.00 33.16 103 VAL B N 1
ATOM 1869 C CA . VAL B 1 104 ? 58.817 31.274 16.556 1.00 34.27 103 VAL B CA 1
ATOM 1870 C C . VAL B 1 104 ? 59.810 31.636 17.657 1.00 33.56 103 VAL B C 1
ATOM 1871 O O . VAL B 1 104 ? 60.230 32.765 17.765 1.00 31.54 103 VAL B O 1
ATOM 1875 N N . GLU B 1 105 ? 60.196 30.653 18.459 1.00 34.37 104 GLU B N 1
ATOM 1876 C CA . GLU B 1 105 ? 61.127 30.907 19.536 1.00 36.43 104 GLU B CA 1
ATOM 1877 C C . GLU B 1 105 ? 62.444 31.464 19.068 1.00 33.39 104 GLU B C 1
ATOM 1878 O O . GLU B 1 105 ? 63.005 30.974 18.106 1.00 31.68 104 GLU B O 1
ATOM 1881 N N . ARG B 1 106 ? 62.896 32.502 19.766 1.00 30.49 105 ARG B N 1
ATOM 1882 C CA . ARG B 1 106 ? 64.151 33.180 19.493 1.00 33.55 105 ARG B CA 1
ATOM 1883 C C . ARG B 1 106 ? 64.196 33.910 18.151 1.00 33.53 105 ARG B C 1
ATOM 1884 O O . ARG B 1 106 ? 65.265 34.230 17.674 1.00 36.33 105 ARG B O 1
ATOM 1892 N N . SER B 1 107 ? 63.036 34.181 17.552 1.00 30.45 106 SER B N 1
ATOM 1893 C CA . SER B 1 107 ? 62.942 34.920 16.296 1.00 30.83 106 SER B CA 1
ATOM 1894 C C . SER B 1 107 ? 62.746 36.414 16.539 1.00 31.33 106 SER B C 1
ATOM 1895 O O . SER B 1 107 ? 63.053 37.231 15.676 1.00 32.59 106 SER B O 1
ATOM 1898 N N . ALA B 1 108 ? 62.290 36.775 17.736 1.00 30.83 107 ALA B N 1
ATOM 1899 C CA . ALA B 1 108 ? 61.928 38.142 18.002 1.00 29.19 107 ALA B CA 1
ATOM 1900 C C . ALA B 1 108 ? 63.136 39.014 18.215 1.00 30.52 107 ALA B C 1
ATOM 1901 O O . ALA B 1 108 ? 64.150 38.548 18.729 1.00 31.13 107 ALA B O 1
ATOM 1903 N N . THR B 1 109 ? 63.016 40.282 17.836 1.00 25.88 108 THR B N 1
ATOM 1904 C CA . THR B 1 109 ? 64.079 41.271 17.993 1.00 28.02 108 THR B CA 1
ATOM 1905 C C . THR B 1 109 ? 63.529 42.512 18.649 1.00 30.41 108 THR B C 1
ATOM 1906 O O . THR B 1 109 ? 62.318 42.663 18.752 1.00 28.77 108 THR B O 1
ATOM 1910 N N . GLY B 1 110 ? 64.431 43.424 19.011 1.00 31.42 109 GLY B N 1
ATOM 1911 C CA . GLY B 1 110 ? 64.066 44.691 19.609 1.00 31.90 109 GLY B CA 1
ATOM 1912 C C . GLY B 1 110 ? 63.380 44.496 20.940 1.00 32.78 109 GLY B C 1
ATOM 1913 O O . GLY B 1 110 ? 63.788 43.647 21.739 1.00 27.71 109 GLY B O 1
ATOM 1914 N N . ASP B 1 111 ? 62.298 45.246 21.158 1.00 32.01 110 ASP B N 1
ATOM 1915 C CA . ASP B 1 111 ? 61.535 45.156 22.407 1.00 32.49 110 ASP B CA 1
ATOM 1916 C C . ASP B 1 111 ? 60.691 43.887 22.475 1.00 31.94 110 ASP B C 1
ATOM 1917 O O . ASP B 1 111 ? 60.090 43.621 23.516 1.00 35.49 110 ASP B O 1
ATOM 1922 N N . PHE B 1 112 ? 60.664 43.107 21.398 1.00 31.90 111 PHE B N 1
ATOM 1923 C CA . PHE B 1 112 ? 59.885 41.862 21.358 1.00 32.71 111 PHE B CA 1
ATOM 1924 C C . PHE B 1 112 ? 60.649 40.613 21.789 1.00 34.64 111 PHE B C 1
ATOM 1925 O O . PHE B 1 112 ? 60.051 39.546 21.878 1.00 36.03 111 PHE B O 1
ATOM 1933 N N . VAL B 1 113 ? 61.940 40.743 22.095 1.00 34.00 112 VAL B N 1
ATOM 1934 C CA . VAL B 1 113 ? 62.727 39.584 22.548 1.00 35.39 112 VAL B CA 1
ATOM 1935 C C . VAL B 1 113 ? 62.080 39.100 23.848 1.00 39.28 112 VAL B C 1
ATOM 1936 O O . VAL B 1 113 ? 61.588 39.902 24.645 1.00 42.90 112 VAL B O 1
ATOM 1940 N N . HIS B 1 114 ? 62.021 37.796 24.034 1.00 43.15 113 HIS B N 1
ATOM 1941 C CA . HIS B 1 114 ? 61.366 37.191 25.198 1.00 45.95 113 HIS B CA 1
ATOM 1942 C C . HIS B 1 114 ? 59.827 37.178 25.114 1.00 47.87 113 HIS B C 1
ATOM 1943 O O . HIS B 1 114 ? 59.183 36.773 26.071 1.00 51.15 113 HIS B O 1
ATOM 1950 N N . LEU B 1 115 ? 59.225 37.635 24.015 1.00 49.90 114 LEU B N 1
ATOM 1951 C CA . LEU B 1 115 ? 57.775 37.500 23.874 1.00 48.85 114 LEU B CA 1
ATOM 1952 C C . LEU B 1 115 ? 57.501 36.051 23.510 1.00 47.65 114 LEU B C 1
ATOM 1953 O O . LEU B 1 115 ? 58.262 35.455 22.750 1.00 41.84 114 LEU B O 1
ATOM 1958 N N . VAL B 1 116 ? 56.452 35.488 24.110 1.00 47.59 115 VAL B N 1
ATOM 1959 C CA . VAL B 1 116 ? 55.971 34.140 23.807 1.00 45.52 115 VAL B CA 1
ATOM 1960 C C . VAL B 1 116 ? 54.558 34.363 23.309 1.00 41.81 115 VAL B C 1
ATOM 1961 O O . VAL B 1 116 ? 53.873 35.240 23.802 1.00 40.25 115 VAL B O 1
ATOM 1965 N N . GLY B 1 117 ? 54.102 33.601 22.325 1.00 39.94 116 GLY B N 1
ATOM 1966 C CA . GLY B 1 117 ? 52.761 33.847 21.847 1.00 39.78 116 GLY B CA 1
ATOM 1967 C C . GLY B 1 117 ? 52.223 32.939 20.777 1.00 35.19 116 GLY B C 1
ATOM 1968 O O . GLY B 1 117 ? 52.965 32.224 20.115 1.00 33.83 116 GLY B O 1
ATOM 1969 N N . LYS B 1 118 ? 50.896 32.989 20.655 1.00 33.72 117 LYS B N 1
ATOM 1970 C CA . LYS B 1 118 ? 50.162 32.193 19.702 1.00 35.12 117 LYS B CA 1
ATOM 1971 C C . LYS B 1 118 ? 48.813 32.848 19.470 1.00 33.76 117 LYS B C 1
ATOM 1972 O O . LYS B 1 118 ? 48.363 33.675 20.242 1.00 30.46 117 LYS B O 1
ATOM 1976 N N . GLY B 1 119 ? 48.193 32.465 18.376 1.00 27.74 118 GLY B N 1
ATOM 1977 C CA . GLY B 1 119 ? 46.900 32.971 18.042 1.00 29.53 118 GLY B CA 1
ATOM 1978 C C . GLY B 1 119 ? 46.339 32.322 16.799 1.00 31.18 118 GLY B C 1
ATOM 1979 O O . GLY B 1 119 ? 46.799 31.257 16.346 1.00 29.27 118 GLY B O 1
ATOM 1980 N N . HIS B 1 120 ? 45.336 32.996 16.243 1.00 29.34 119 HIS B N 1
ATOM 1981 C CA . HIS B 1 120 ? 44.655 32.536 15.039 1.00 28.64 119 HIS B CA 1
ATOM 1982 C C . HIS B 1 120 ? 44.071 33.679 14.275 1.00 29.63 119 HIS B C 1
ATOM 1983 O O . HIS B 1 120 ? 43.958 34.801 14.806 1.00 29.51 119 HIS B O 1
ATOM 1990 N N . PHE B 1 121 ? 43.734 33.420 13.006 1.00 29.03 120 PHE B N 1
ATOM 1991 C CA . PHE B 1 121 ? 42.993 34.407 12.222 1.00 29.10 120 PHE B CA 1
ATOM 1992 C C . PHE B 1 121 ? 41.923 33.713 11.417 1.00 29.11 120 PHE B C 1
ATOM 1993 O O . PHE B 1 121 ? 42.022 32.500 11.167 1.00 28.63 120 PHE B O 1
ATOM 2001 N N . VAL B 1 122 ? 40.925 34.498 11.026 1.00 27.95 121 VAL B N 1
ATOM 2002 C CA . VAL B 1 122 ? 39.851 34.045 10.146 1.00 27.00 121 VAL B CA 1
ATOM 2003 C C . VAL B 1 122 ? 39.563 35.167 9.162 1.00 27.30 121 VAL B C 1
ATOM 2004 O O . VAL B 1 122 ? 39.239 36.292 9.582 1.00 28.84 121 VAL B O 1
ATOM 2008 N N . SER B 1 123 ? 39.618 34.853 7.869 1.00 28.46 122 SER B N 1
ATOM 2009 C CA . SER B 1 123 ? 39.368 35.847 6.850 1.00 29.23 122 SER B CA 1
ATOM 2010 C C . SER B 1 123 ? 37.906 36.368 6.891 1.00 33.09 122 SER B C 1
ATOM 2011 O O . SER B 1 123 ? 36.986 35.669 7.343 1.00 29.24 122 SER B O 1
ATOM 2014 N N . THR B 1 124 ? 37.730 37.609 6.441 1.00 29.65 123 THR B N 1
ATOM 2015 C CA . THR B 1 124 ? 36.412 38.240 6.359 1.00 31.62 123 THR B CA 1
ATOM 2016 C C . THR B 1 124 ? 36.114 38.484 4.894 1.00 32.08 123 THR B C 1
ATOM 2017 O O . THR B 1 124 ? 35.715 37.555 4.199 1.00 35.83 123 THR B O 1
ATOM 2021 N N . GLU B 1 125 ? 36.264 39.714 4.423 1.00 32.12 124 GLU B N 1
ATOM 2022 C CA . GLU B 1 125 ? 36.028 40.068 3.036 1.00 30.54 124 GLU B CA 1
ATOM 2023 C C . GLU B 1 125 ? 37.014 41.180 2.677 1.00 30.44 124 GLU B C 1
ATOM 2024 O O . GLU B 1 125 ? 37.670 41.741 3.529 1.00 28.25 124 GLU B O 1
ATOM 2030 N N . ASN B 1 126 ? 37.105 41.484 1.391 1.00 29.68 125 ASN B N 1
ATOM 2031 C CA . ASN B 1 126 ? 37.870 42.640 0.905 1.00 30.09 125 ASN B CA 1
ATOM 2032 C C . ASN B 1 126 ? 39.349 42.613 1.269 1.00 27.99 125 ASN B C 1
ATOM 2033 O O . ASN B 1 126 ? 39.982 43.655 1.430 1.00 30.50 125 ASN B O 1
ATOM 2038 N N . GLY B 1 127 ? 39.900 41.427 1.353 1.00 26.89 126 GLY B N 1
ATOM 2039 C CA . GLY B 1 127 ? 41.285 41.225 1.719 1.00 27.39 126 GLY B CA 1
ATOM 2040 C C . GLY B 1 127 ? 41.585 41.395 3.182 1.00 30.10 126 GLY B C 1
ATOM 2041 O O . GLY B 1 127 ? 42.742 41.512 3.577 1.00 28.65 126 GLY B O 1
ATOM 2042 N N . GLN B 1 128 ? 40.532 41.352 3.999 1.00 28.87 127 GLN B N 1
ATOM 2043 C CA . GLN B 1 128 ? 40.718 41.502 5.446 1.00 28.45 127 GLN B CA 1
ATOM 2044 C C . GLN B 1 128 ? 40.551 40.214 6.208 1.00 27.82 127 GLN B C 1
ATOM 2045 O O . GLN B 1 128 ? 40.043 39.221 5.686 1.00 28.14 127 GLN B O 1
ATOM 2051 N N . ALA B 1 129 ? 41.045 40.219 7.446 1.00 27.32 128 ALA B N 1
ATOM 2052 C CA . ALA B 1 129 ? 40.886 39.085 8.359 1.00 29.18 128 ALA B CA 1
ATOM 2053 C C . ALA B 1 129 ? 40.890 39.621 9.766 1.00 30.01 128 ALA B C 1
ATOM 2054 O O . ALA B 1 129 ? 41.502 40.658 10.042 1.00 29.16 128 ALA B O 1
ATOM 2056 N N . ASN B 1 130 ? 40.162 38.926 10.614 1.00 29.41 129 ASN B N 1
ATOM 2057 C CA . ASN B 1 130 ? 40.217 39.166 12.060 1.00 28.75 129 ASN B CA 1
ATOM 2058 C C . ASN B 1 130 ? 41.220 38.217 12.686 1.00 29.17 129 ASN B C 1
ATOM 2059 O O . ASN B 1 130 ? 41.222 37.004 12.403 1.00 30.54 129 ASN B O 1
ATOM 2064 N N . TYR B 1 131 ? 42.079 38.766 13.543 1.00 27.58 130 TYR B N 1
ATOM 2065 C CA . TYR B 1 131 ? 43.052 37.959 14.262 1.00 29.17 130 TYR B CA 1
ATOM 2066 C C . TYR B 1 131 ? 42.929 38.169 15.762 1.00 29.35 130 TYR B C 1
ATOM 2067 O O . TYR B 1 131 ? 42.414 39.192 16.235 1.00 28.44 130 TYR B O 1
ATOM 2076 N N . GLN B 1 132 ? 43.414 37.164 16.480 1.00 28.45 131 GLN B N 1
ATOM 2077 C CA . GLN B 1 132 ? 43.559 37.199 17.907 1.00 30.93 131 GLN B CA 1
ATOM 2078 C C . GLN B 1 132 ? 44.972 36.693 18.174 1.00 31.60 131 GLN B C 1
ATOM 2079 O O . GLN B 1 132 ? 45.378 35.681 17.588 1.00 29.49 131 GLN B O 1
ATOM 2085 N N . ILE B 1 133 ? 45.702 37.364 19.075 1.00 33.81 132 ILE B N 1
ATOM 2086 C CA . ILE B 1 133 ? 47.046 36.940 19.510 1.00 34.45 132 ILE B CA 1
ATOM 2087 C C . ILE B 1 133 ? 47.235 37.203 21.024 1.00 36.68 132 ILE B C 1
ATOM 2088 O O . ILE B 1 133 ? 46.886 38.280 21.543 1.00 31.39 132 ILE B O 1
ATOM 2093 N N . THR B 1 134 ? 47.648 36.152 21.738 1.00 34.10 133 THR B N 1
ATOM 2094 C CA . THR B 1 134 ? 47.934 36.234 23.175 1.00 40.22 133 THR B CA 1
ATOM 2095 C C . THR B 1 134 ? 49.447 36.155 23.260 1.00 38.56 133 THR B C 1
ATOM 2096 O O . THR B 1 134 ? 50.074 35.259 22.672 1.00 39.34 133 THR B O 1
ATOM 2100 N N . LEU B 1 135 ? 50.038 37.117 23.963 1.00 39.32 134 LEU B N 1
ATOM 2101 C CA . LEU B 1 135 ? 51.462 37.156 24.181 1.00 37.42 134 LEU B CA 1
ATOM 2102 C C . LEU B 1 135 ? 51.785 37.231 25.679 1.00 38.55 134 LEU B C 1
ATOM 2103 O O . LEU B 1 135 ? 50.960 37.653 26.519 1.00 38.12 134 LEU B O 1
ATOM 2108 N N . GLN B 1 136 ? 53.013 36.836 25.979 1.00 42.17 135 GLN B N 1
ATOM 2109 C CA . GLN B 1 136 ? 53.558 36.878 27.341 1.00 46.51 135 GLN B CA 1
ATOM 2110 C C . GLN B 1 136 ? 54.832 37.704 27.309 1.00 51.18 135 GLN B C 1
ATOM 2111 O O . GLN B 1 136 ? 55.717 37.409 26.488 1.00 51.18 135 GLN B O 1
#

Nearest PDB structures (foldseek):
  2q03-assembly1_B  TM=1.008E+00  e=9.232E-22  Shewanella denitrificans OS217
  2ooj-assembly1_B  TM=7.816E-01  e=4.448E-08  Shewanella oneidensis MR-1
  2ooj-assembly1_A  TM=7.885E-01  e=1.000E-07  Shewanella oneidensis MR-1
  4e1t-assembly1_A  TM=3.547E-01  e=1.484E+00  Yersinia pseudotuberculosis
  2q03-assembly1_B  TM=1.002E+00  e=5.783E-20  Shewanella denitrificans OS217

InterPro domains:
  IPR021607 Protein of unknown function DUF3224 [PF11528] (11-133)
  IPR023159 SO1590-like superfamily [G3DSA:2.40.350.10] (1-137)
  IPR023159 SO1590-like superfamily [SSF159238] (8-134)

Organism: Shewanella denitrificans (strain OS217 / ATCC BAA-1090 / DSM 15013) (NCBI:txid318161)

Secondary structure (DSSP, 8-state):
--EEEEE--EEEEEEEEEEEE-TTS-EEEEEEEEEEE-SSEEEEEEEEE--EEETTEEEEEEEEEEEEEETTEEEEEEEEEEEEEETTEEEEEEEEPTT--EETTTTEEEEEEEEE-STTBEEEEEEEEE-/---EEEE--EEEEEEEEEEEE-TTS-EEEEEEEEEEE-SSEEEEEEEEE--EEETTEEEEEEEEEEEEEETTEEEEEEEEEEEEEETTEEEEEEEEPTT--EETTTT--EEEEEEE-STTBEEEEEEE-

Sequence (260 aa):
TKLQTIIGFQITAWDDETSYFESDNGAKLTQQAVITTQSYQGVLQGHSEIRRYLSYQDNANATFVGFEHFTGSLGDKKGSFILQHKGLFAAGVASSEEFEELVERSATGDFVHLVGKGHFVSTENGQANYQITLQDDSTKLQTIIGFQITAWDETSSYFESDNGAKLTQQAVITTQSYQGVLQGHSEIRYLSYQDNANATFVGFEHFTGSLGDKKGSFILQHKGLFAAGVASSEFEELVERSATGDFVHLVGKGHFVSTENGQANYQITLQ

Foldseek 3Di:
DDKDKDKFKFWPDKDKDWDAQDPQQKTKIKIWTKMADDDQWGWIKTWIWIIGSHPQWDWIWTKIWTFADRVVWGWIWIKTWTWIGHPNKIKIKIWTDQPRIDGRLHQKTKIKMWIDDDNRDIMIMMMIHGD/DDKDKDKDKFWPDKDKDWPAQDPQQKTKIKIWTKMADDDLFGWIKTWIWIIGPHPQWDKIWTKIWTFAHRHPFGWIWIKTWTWIGHPNKIKIKIWTDQPRIDGSCHPKGKIWMWMADDNRRIMIMMMID

B-factor: mean 37.12, std 10.01, range [17.24, 85.16]

CATH classification: 2.40.350.10

Solvent-accessible surface area: 12976 Å² total

Radius of gyration: 19.11 Å; Cα contacts (8 Å, |Δi|>4): 744; chains: 2; bounding box: 41×55×49 Å